Protein AF-A0A522W2I7-F1 (afdb_monomer)

Structure (mmCIF, N/CA/C/O backbone):
data_AF-A0A522W2I7-F1
#
_entry.id   AF-A0A522W2I7-F1
#
loop_
_atom_site.group_PDB
_atom_site.id
_atom_site.type_symbol
_atom_site.label_atom_id
_atom_site.label_alt_id
_atom_site.label_comp_id
_atom_site.label_asym_id
_atom_site.label_entity_id
_atom_site.label_seq_id
_atom_site.pdbx_PDB_ins_code
_atom_site.Cartn_x
_atom_site.Cartn_y
_atom_site.Cartn_z
_atom_site.occupancy
_atom_site.B_iso_or_equiv
_atom_site.auth_seq_id
_atom_site.auth_comp_id
_atom_site.auth_asym_id
_atom_site.auth_atom_id
_atom_site.pdbx_PDB_model_num
ATOM 1 N N . MET A 1 1 ? -27.934 6.942 5.209 1.00 42.09 1 MET A N 1
ATOM 2 C CA . MET A 1 1 ? -27.401 8.234 5.697 1.00 42.09 1 MET A CA 1
ATOM 3 C C . MET A 1 1 ? -26.525 8.821 4.602 1.00 42.09 1 MET A C 1
ATOM 5 O O . MET A 1 1 ? -25.414 8.362 4.391 1.00 42.09 1 MET A O 1
ATOM 9 N N . SER A 1 2 ? -27.099 9.728 3.816 1.00 45.00 2 SER A N 1
ATOM 10 C CA . SER A 1 2 ? -26.571 10.243 2.546 1.00 45.00 2 SER A CA 1
ATOM 11 C C . SER A 1 2 ? -25.819 11.566 2.734 1.00 45.00 2 SER A C 1
ATOM 13 O O . SER A 1 2 ? -26.255 12.609 2.250 1.00 45.00 2 SER A O 1
ATOM 15 N N . GLY A 1 3 ? -24.713 11.540 3.473 1.00 46.81 3 GLY A N 1
ATOM 16 C CA . GLY A 1 3 ? -23.838 12.697 3.645 1.00 46.81 3 GLY A CA 1
ATOM 17 C C . GLY A 1 3 ? -22.426 12.312 3.244 1.00 46.81 3 GLY A C 1
ATOM 18 O O . GLY A 1 3 ? -21.837 11.426 3.852 1.00 46.81 3 GLY A O 1
ATOM 19 N N . THR A 1 4 ? -21.888 12.932 2.197 1.00 62.69 4 THR A N 1
ATOM 20 C CA . THR A 1 4 ? -20.457 12.867 1.892 1.00 62.69 4 THR A CA 1
ATOM 21 C C . THR A 1 4 ? -19.713 13.600 3.001 1.00 62.69 4 THR A C 1
ATOM 23 O O . THR A 1 4 ? -19.453 14.798 2.878 1.00 62.69 4 THR A O 1
ATOM 26 N N . ASP A 1 5 ? -19.434 12.907 4.106 1.00 71.50 5 ASP A N 1
ATOM 27 C CA . ASP A 1 5 ? -18.598 13.441 5.174 1.00 71.50 5 ASP A CA 1
ATOM 28 C C . ASP A 1 5 ? -17.301 13.956 4.548 1.00 71.50 5 ASP A C 1
ATOM 30 O O . ASP A 1 5 ? -16.606 13.248 3.809 1.00 71.50 5 ASP A O 1
ATOM 34 N N . SER A 1 6 ? -16.992 15.224 4.798 1.00 83.19 6 SER A N 1
ATOM 35 C CA . SER A 1 6 ? -15.732 15.811 4.368 1.00 83.19 6 SER A CA 1
ATOM 36 C C . SER A 1 6 ? -14.565 15.021 4.965 1.00 83.19 6 SER A C 1
ATOM 38 O O . SER A 1 6 ? -14.663 14.436 6.045 1.00 83.19 6 SER A O 1
ATOM 40 N N . VAL A 1 7 ? -13.407 15.057 4.305 1.00 76.06 7 VAL A N 1
ATOM 41 C CA . VAL A 1 7 ? -12.188 14.407 4.822 1.00 76.06 7 VAL A CA 1
ATOM 42 C C . VAL A 1 7 ? -11.854 14.883 6.245 1.00 76.06 7 VAL A C 1
ATOM 44 O O . VAL A 1 7 ? -11.344 14.110 7.052 1.00 76.06 7 VAL A O 1
ATOM 47 N N . ALA A 1 8 ? -12.178 16.138 6.578 1.00 78.56 8 ALA A N 1
ATOM 48 C CA . ALA A 1 8 ? -12.015 16.682 7.923 1.00 78.56 8 ALA A CA 1
ATOM 49 C C . ALA A 1 8 ? -12.946 16.010 8.947 1.00 78.56 8 ALA A C 1
ATOM 51 O O . ALA A 1 8 ? -12.489 15.639 10.025 1.00 78.56 8 ALA A O 1
ATOM 52 N N . GLN A 1 9 ? -14.217 15.793 8.597 1.00 83.69 9 GLN A N 1
ATOM 53 C CA . GLN A 1 9 ? -15.181 15.091 9.453 1.00 83.69 9 GLN A CA 1
ATOM 54 C C . GLN A 1 9 ? -14.784 13.626 9.661 1.00 83.69 9 GLN A C 1
ATOM 56 O O . GLN A 1 9 ? -14.769 13.154 10.796 1.00 83.69 9 GLN A O 1
ATOM 61 N N . LEU A 1 10 ? -14.361 12.935 8.598 1.00 81.88 10 LEU A N 1
ATOM 62 C CA . LEU A 1 10 ? -13.893 11.547 8.689 1.00 81.88 10 LEU A CA 1
ATOM 63 C C . LEU A 1 10 ? -12.652 11.413 9.581 1.00 81.88 10 LEU A C 1
ATOM 65 O O . LEU A 1 10 ? -12.568 10.496 10.392 1.00 81.88 10 LEU A O 1
ATOM 69 N N . ARG A 1 11 ? -11.714 12.363 9.500 1.00 78.12 11 ARG A N 1
ATOM 70 C CA . ARG A 1 11 ? -10.544 12.412 10.394 1.00 78.12 11 ARG A CA 1
ATOM 71 C C . ARG A 1 11 ? -10.899 12.765 11.838 1.00 78.12 11 ARG A C 1
ATOM 73 O O . ARG A 1 11 ? -10.184 12.347 12.741 1.00 78.12 11 ARG A O 1
ATOM 80 N N . GLY A 1 12 ? -11.970 13.526 12.058 1.00 82.69 12 GLY A N 1
ATOM 81 C CA . GLY A 1 12 ? -12.477 13.854 13.394 1.00 82.69 12 GLY A CA 1
ATOM 82 C C . GLY A 1 12 ? -13.217 12.698 14.071 1.00 82.69 12 GLY A C 1
ATOM 83 O O . GLY A 1 12 ? -13.302 12.666 15.295 1.00 82.69 12 GLY A O 1
ATOM 84 N N . ARG A 1 13 ? -13.718 11.731 13.290 1.00 88.69 13 ARG A N 1
ATOM 85 C CA . ARG A 1 13 ? -14.441 10.554 13.792 1.00 88.69 13 ARG A CA 1
ATOM 86 C C . ARG A 1 13 ? -13.575 9.658 14.677 1.00 88.69 13 ARG A C 1
ATOM 88 O O . ARG A 1 13 ? -14.058 9.105 15.660 1.00 88.69 13 ARG A O 1
ATOM 95 N N . TRP A 1 14 ? -12.307 9.501 14.312 1.00 91.31 14 TRP A N 1
ATOM 96 C CA . TRP A 1 14 ? -11.377 8.591 14.970 1.00 91.31 14 TRP A CA 1
ATOM 97 C C . TRP A 1 14 ? -10.571 9.320 16.043 1.00 91.31 14 TRP A C 1
ATOM 99 O O . TRP A 1 14 ? -9.481 9.836 15.790 1.00 91.31 14 TRP A O 1
ATOM 109 N N . THR A 1 15 ? -11.121 9.369 17.258 1.00 91.12 15 THR A N 1
ATOM 110 C CA . THR A 1 15 ? -10.372 9.816 18.440 1.00 91.12 15 THR A CA 1
ATOM 111 C C . THR A 1 15 ? -9.280 8.798 18.793 1.00 91.12 15 THR A C 1
ATOM 113 O O . THR A 1 15 ? -9.429 7.622 18.457 1.00 91.12 15 THR A O 1
ATOM 116 N N . PRO A 1 16 ? -8.211 9.181 19.520 1.00 89.88 16 PRO A N 1
ATOM 117 C CA . PRO A 1 16 ? -7.159 8.239 19.914 1.00 89.88 16 PRO A CA 1
ATOM 118 C C . PRO A 1 16 ? -7.685 6.983 20.627 1.00 89.88 16 PRO A C 1
ATOM 120 O O . PRO A 1 16 ? -7.205 5.882 20.369 1.00 89.88 16 PRO A O 1
ATOM 123 N N . ALA A 1 17 ? -8.718 7.128 21.464 1.00 89.31 17 ALA A N 1
ATOM 124 C CA . ALA A 1 17 ? -9.352 6.006 22.153 1.00 89.31 17 ALA A CA 1
ATOM 125 C C . ALA A 1 17 ? -10.104 5.071 21.189 1.00 89.31 17 ALA A C 1
ATOM 127 O O . ALA A 1 17 ? -9.964 3.853 21.283 1.00 89.31 17 ALA A O 1
ATOM 128 N N . LEU A 1 18 ? -10.865 5.629 20.237 1.00 91.38 18 LEU A N 1
ATOM 129 C CA . LEU A 1 18 ? -11.574 4.834 19.229 1.00 91.38 18 LEU A CA 1
ATOM 130 C C . LEU A 1 18 ? -10.600 4.151 18.268 1.00 91.38 18 LEU A C 1
ATOM 132 O O . LEU A 1 18 ? -10.804 2.988 17.931 1.00 91.38 18 LEU A O 1
ATOM 136 N N . THR A 1 19 ? -9.522 4.837 17.876 1.00 93.12 19 THR A N 1
ATOM 137 C CA . THR A 1 19 ? -8.429 4.231 17.113 1.00 93.12 19 THR A CA 1
ATOM 138 C C . THR A 1 19 ? -7.865 3.037 17.873 1.00 93.12 19 THR A C 1
ATOM 140 O O . THR A 1 19 ? -7.854 1.939 17.330 1.00 93.12 19 THR A O 1
ATOM 143 N N . ALA A 1 20 ? -7.427 3.213 19.123 1.00 89.88 20 ALA A N 1
ATOM 144 C CA . ALA A 1 20 ? -6.823 2.131 19.901 1.00 89.88 20 ALA A CA 1
ATOM 145 C C . ALA A 1 20 ? -7.764 0.920 20.028 1.00 89.88 20 ALA A C 1
ATOM 147 O O . ALA A 1 20 ? -7.348 -0.215 19.795 1.00 89.88 20 ALA A O 1
ATOM 148 N N . ALA A 1 21 ? -9.048 1.166 20.306 1.00 90.50 21 ALA A N 1
ATOM 149 C CA . ALA A 1 21 ? -10.062 0.121 20.379 1.00 90.50 21 ALA A CA 1
ATOM 150 C C . ALA A 1 21 ? -10.271 -0.593 19.030 1.00 90.50 21 ALA A C 1
ATOM 152 O O . ALA A 1 21 ? -10.410 -1.818 18.997 1.00 90.50 21 ALA A O 1
ATOM 153 N N . ALA A 1 22 ? -10.278 0.140 17.911 1.00 91.50 22 ALA A N 1
ATOM 154 C CA . ALA A 1 22 ? -10.394 -0.457 16.582 1.00 91.50 22 ALA A CA 1
ATOM 155 C C . ALA A 1 22 ? -9.163 -1.302 16.233 1.00 91.50 22 ALA A C 1
ATOM 157 O O . ALA A 1 22 ? -9.305 -2.396 15.699 1.00 91.50 22 ALA A O 1
ATOM 158 N N . LEU A 1 23 ? -7.959 -0.851 16.584 1.00 90.94 23 LEU A N 1
ATOM 159 C CA . LEU A 1 23 ? -6.730 -1.611 16.350 1.00 90.94 23 LEU A CA 1
ATOM 160 C C . LEU A 1 23 ? -6.687 -2.909 17.162 1.00 90.94 23 LEU A C 1
ATOM 162 O O . LEU A 1 23 ? -6.345 -3.954 16.614 1.00 90.94 23 LEU A O 1
ATOM 166 N N . GLN A 1 24 ? -7.108 -2.875 18.430 1.00 89.00 24 GLN A N 1
ATOM 167 C CA . GLN A 1 24 ? -7.267 -4.086 19.243 1.00 89.00 24 GLN A CA 1
ATOM 168 C C . GLN A 1 24 ? -8.226 -5.079 18.576 1.00 89.00 24 GLN A C 1
ATOM 170 O O . GLN A 1 24 ? -7.909 -6.263 18.460 1.00 89.00 24 GLN A O 1
ATOM 175 N N . ARG A 1 25 ? -9.354 -4.584 18.049 1.00 87.56 25 ARG A N 1
ATOM 176 C CA . ARG A 1 25 ? -10.330 -5.404 17.321 1.00 87.56 25 ARG A CA 1
ATOM 177 C C . ARG A 1 25 ? -9.729 -6.067 16.078 1.00 87.56 25 ARG A C 1
ATOM 179 O O . ARG A 1 25 ? -10.056 -7.223 15.804 1.00 87.56 25 A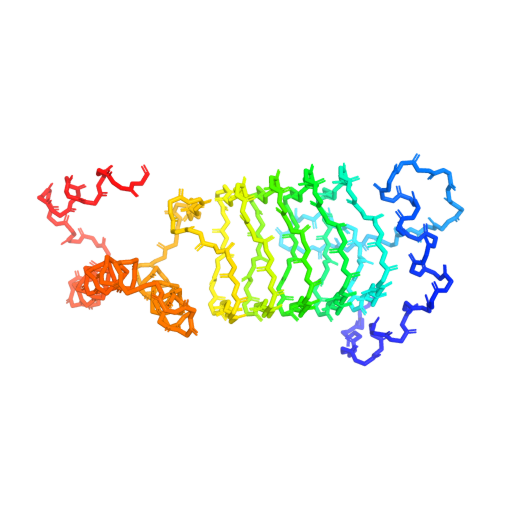RG A O 1
ATOM 186 N N . LEU A 1 26 ? -8.879 -5.352 15.336 1.00 84.25 26 LEU A N 1
ATOM 187 C CA . LEU A 1 26 ? -8.196 -5.851 14.132 1.00 84.25 26 LEU A CA 1
ATOM 188 C C . LEU A 1 26 ? -7.113 -6.893 14.445 1.00 84.25 26 LEU A C 1
ATOM 190 O O . LEU A 1 26 ? -6.853 -7.774 13.631 1.00 84.25 26 LEU A O 1
ATOM 194 N N . LEU A 1 27 ? -6.512 -6.824 15.633 1.00 85.25 27 LEU A N 1
ATOM 195 C CA . LEU A 1 27 ? -5.580 -7.832 16.146 1.00 85.25 27 LEU A CA 1
ATOM 196 C C . LEU A 1 27 ? -6.287 -9.061 16.745 1.00 85.25 27 LEU A C 1
ATOM 198 O O . LEU A 1 27 ? -5.633 -9.962 17.259 1.00 85.25 27 LEU A O 1
ATOM 202 N N . GLY A 1 28 ? -7.621 -9.118 16.675 1.00 82.38 28 GLY A N 1
ATOM 203 C CA . GLY A 1 28 ? -8.412 -10.223 17.217 1.00 82.38 28 GLY A CA 1
ATOM 204 C C . GLY A 1 28 ? -8.612 -10.164 18.732 1.00 82.38 28 GLY A C 1
ATOM 205 O O . GLY A 1 28 ? -9.110 -11.127 19.309 1.00 82.38 28 GLY A O 1
ATOM 206 N N . HIS A 1 29 ? -8.262 -9.052 19.381 1.00 84.44 29 HIS A N 1
ATOM 207 C CA . HIS A 1 29 ? -8.586 -8.836 20.787 1.00 84.44 29 HIS A CA 1
ATOM 208 C C . HIS A 1 29 ? -10.055 -8.436 20.959 1.00 84.44 29 HIS A C 1
ATOM 210 O O . HIS A 1 29 ? -10.666 -7.821 20.076 1.00 84.44 29 HIS A O 1
ATOM 216 N N . GLU A 1 30 ? -10.618 -8.768 22.122 1.00 79.69 30 GLU A N 1
ATOM 217 C CA .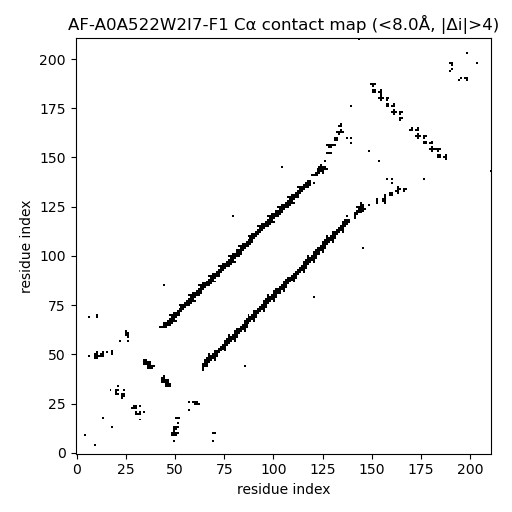 GLU A 1 30 ? -11.941 -8.290 22.509 1.00 79.69 30 GLU A CA 1
ATOM 218 C C . GLU A 1 30 ? -11.930 -6.765 22.600 1.00 79.69 30 GLU A C 1
ATOM 220 O O . GLU A 1 30 ? -11.135 -6.160 23.317 1.00 79.69 30 GLU A O 1
ATOM 225 N N . SER A 1 31 ? -12.823 -6.140 21.844 1.00 79.62 31 SER A N 1
ATOM 226 C CA . SER A 1 31 ? -13.013 -4.700 21.840 1.00 79.62 31 SER A CA 1
ATOM 227 C C . SER A 1 31 ? -14.490 -4.425 21.620 1.00 79.62 31 SER A C 1
ATOM 229 O O . SER A 1 31 ? -15.096 -4.961 20.692 1.00 79.62 31 SER A O 1
ATOM 231 N N . ALA A 1 32 ? -15.069 -3.604 22.493 1.00 80.38 32 ALA A N 1
ATOM 232 C CA . ALA A 1 32 ? -16.491 -3.272 22.475 1.00 80.38 32 ALA A CA 1
ATOM 233 C C . ALA A 1 32 ? -16.863 -2.257 21.378 1.00 80.38 32 ALA A C 1
ATOM 235 O O . ALA A 1 32 ? -18.017 -1.844 21.292 1.00 80.38 32 ALA A O 1
ATOM 236 N N . ILE A 1 33 ? -15.897 -1.817 20.563 1.00 86.25 33 ILE A N 1
ATOM 237 C CA . ILE A 1 33 ? -16.168 -0.865 19.491 1.00 86.25 33 ILE A CA 1
ATOM 238 C C . ILE A 1 33 ? -16.861 -1.560 18.317 1.00 86.25 33 ILE A C 1
ATOM 240 O O . ILE A 1 33 ? -16.360 -2.533 17.749 1.00 86.25 33 ILE A O 1
ATOM 244 N N . GLU A 1 34 ? -18.005 -1.020 17.917 1.00 86.38 34 GLU A N 1
ATOM 245 C CA . GLU A 1 34 ? -18.637 -1.379 16.657 1.00 86.38 34 GLU A CA 1
ATOM 246 C C . GLU A 1 34 ? -18.004 -0.548 15.539 1.00 86.38 34 GLU A C 1
ATOM 248 O O . GLU A 1 34 ? -18.121 0.681 15.509 1.00 86.38 34 GLU A O 1
ATOM 253 N N . ILE A 1 35 ? -17.282 -1.218 14.637 1.00 89.69 35 ILE A N 1
ATOM 254 C CA . ILE A 1 35 ? -16.738 -0.557 13.455 1.00 89.69 35 ILE A CA 1
ATOM 255 C C . ILE A 1 35 ? -17.860 -0.513 12.408 1.00 89.69 35 ILE A C 1
ATOM 257 O O . ILE A 1 35 ? -18.339 -1.572 12.000 1.00 89.69 35 ILE A O 1
ATOM 261 N N . PRO A 1 36 ? -18.285 0.681 11.965 1.00 91.06 36 PRO A N 1
ATOM 262 C CA . PRO A 1 36 ? -19.261 0.841 10.880 1.00 91.06 36 PRO A CA 1
ATOM 263 C C . PRO A 1 36 ? -18.862 0.076 9.611 1.00 91.06 36 PRO A C 1
ATOM 265 O O . PRO A 1 36 ? -17.678 -0.053 9.296 1.00 91.06 36 PRO A O 1
ATOM 268 N N . THR A 1 37 ? -19.846 -0.315 8.810 1.00 93.19 37 THR A N 1
ATOM 269 C CA . THR A 1 37 ? -19.616 -0.769 7.435 1.00 93.19 37 THR A CA 1
ATOM 270 C C . THR A 1 37 ? -19.972 0.319 6.425 1.00 93.19 37 THR A C 1
ATOM 272 O O . THR A 1 37 ? -20.754 1.233 6.702 1.00 93.19 37 THR A O 1
ATOM 275 N N . LEU A 1 38 ? -19.377 0.234 5.240 1.00 91.81 38 LEU A N 1
ATOM 276 C CA . LEU A 1 38 ? -19.717 1.046 4.081 1.00 91.81 38 LEU A CA 1
ATOM 277 C C . LEU A 1 38 ? -19.879 0.153 2.855 1.00 91.81 38 LEU A C 1
ATOM 279 O O . LEU A 1 38 ? -19.143 -0.814 2.689 1.00 91.81 38 LEU A O 1
ATOM 283 N N . GLU A 1 39 ? -20.802 0.521 1.976 1.00 92.00 39 GLU A N 1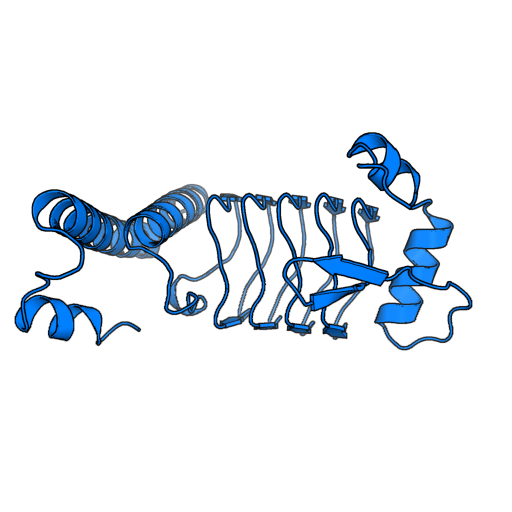
ATOM 284 C CA . GLU A 1 39 ? -20.962 -0.110 0.667 1.00 92.00 39 GLU A CA 1
ATOM 285 C C . GLU A 1 39 ? -20.228 0.722 -0.386 1.00 92.00 39 GLU A C 1
ATOM 287 O O . GLU A 1 39 ? -20.533 1.904 -0.574 1.00 92.00 39 GLU A O 1
ATOM 292 N N . LEU A 1 40 ? -19.250 0.125 -1.067 1.00 85.06 40 LEU A N 1
ATOM 293 C CA . LEU A 1 40 ? -18.493 0.770 -2.139 1.00 85.06 40 LEU A CA 1
ATOM 294 C C . LEU A 1 40 ? -18.259 -0.217 -3.278 1.00 85.06 40 LEU A C 1
ATOM 296 O O . LEU A 1 40 ? -17.734 -1.305 -3.064 1.00 85.06 40 LEU A O 1
ATOM 300 N N . ASP A 1 41 ? -18.651 0.167 -4.494 1.00 83.06 41 ASP A N 1
ATOM 301 C CA . ASP A 1 41 ? -18.479 -0.638 -5.710 1.00 83.06 41 ASP A CA 1
ATOM 302 C C . ASP A 1 41 ? -18.985 -2.091 -5.570 1.00 83.06 41 ASP A C 1
ATOM 304 O O . ASP A 1 41 ? -18.374 -3.033 -6.074 1.00 83.06 41 ASP A O 1
ATOM 308 N N . GLY A 1 42 ? -20.101 -2.279 -4.852 1.00 86.19 42 GLY A N 1
ATOM 309 C CA . GLY A 1 42 ? -20.706 -3.593 -4.601 1.00 86.19 42 GLY A CA 1
ATOM 310 C C . GLY A 1 42 ? -19.984 -4.446 -3.552 1.00 86.19 42 GLY A C 1
ATOM 311 O O . GLY A 1 42 ? -20.216 -5.652 -3.495 1.00 86.19 42 GLY A O 1
ATOM 312 N N . ARG A 1 43 ? -19.097 -3.845 -2.750 1.00 88.69 43 ARG A N 1
ATOM 313 C CA . ARG A 1 43 ? -18.400 -4.487 -1.631 1.00 88.69 43 ARG A CA 1
ATOM 314 C C . ARG A 1 43 ? -18.796 -3.835 -0.308 1.00 88.69 43 ARG A C 1
ATOM 316 O O . ARG A 1 43 ? -18.780 -2.608 -0.198 1.00 88.69 43 ARG A O 1
ATOM 323 N N . THR A 1 44 ? -19.042 -4.665 0.701 1.00 94.00 44 THR A N 1
ATOM 324 C CA . THR A 1 44 ? -19.176 -4.241 2.096 1.00 94.00 44 THR A CA 1
ATOM 325 C C . THR A 1 44 ? -17.789 -4.146 2.717 1.00 94.00 44 THR A C 1
ATOM 327 O O . THR A 1 44 ? -17.106 -5.160 2.851 1.00 94.00 44 THR A O 1
ATOM 330 N N . LEU A 1 45 ? -17.366 -2.941 3.097 1.00 94.25 45 LEU A N 1
ATOM 331 C CA . LEU A 1 45 ? -16.067 -2.693 3.715 1.00 94.25 45 LEU A CA 1
ATOM 332 C C . LEU A 1 45 ? -16.217 -2.199 5.157 1.00 94.25 45 LEU A C 1
ATOM 334 O O . LEU A 1 45 ? -17.143 -1.449 5.464 1.00 94.25 45 LEU A O 1
ATOM 338 N N . LEU A 1 46 ? -15.267 -2.531 6.031 1.00 94.19 46 LEU A N 1
ATOM 339 C CA . LEU A 1 46 ? -15.115 -1.861 7.325 1.00 94.19 46 LEU A CA 1
ATOM 340 C C . LEU A 1 46 ? -14.706 -0.400 7.102 1.00 94.19 46 LEU A C 1
ATOM 342 O O . LEU A 1 46 ? -13.694 -0.111 6.458 1.00 94.19 46 LEU A O 1
ATOM 346 N N . ASP A 1 47 ? -15.485 0.535 7.639 1.00 93.69 47 ASP A N 1
ATOM 347 C CA . ASP A 1 47 ? -15.262 1.967 7.470 1.00 93.69 47 ASP A CA 1
ATOM 348 C C . ASP A 1 47 ? -14.280 2.510 8.506 1.00 93.69 47 ASP A C 1
ATOM 350 O O . ASP A 1 47 ? -14.661 3.022 9.555 1.00 93.69 47 ASP A O 1
ATOM 354 N N . LEU A 1 48 ? -12.996 2.431 8.154 1.00 94.69 48 LEU A N 1
ATOM 355 C CA . LEU A 1 48 ? -11.862 3.015 8.873 1.00 94.69 48 LEU A CA 1
ATOM 356 C C . LEU A 1 48 ? -11.369 4.308 8.200 1.00 94.69 48 LEU A C 1
ATOM 358 O O . LEU A 1 48 ? -10.211 4.706 8.354 1.00 94.69 48 LEU A O 1
ATOM 362 N N . ARG A 1 49 ? -12.225 4.978 7.416 1.00 95.06 49 ARG A N 1
ATOM 363 C CA . ARG A 1 49 ? -11.811 6.156 6.644 1.00 95.06 49 ARG A CA 1
ATOM 364 C C . ARG A 1 49 ? -11.344 7.270 7.571 1.00 95.06 49 ARG A C 1
ATOM 366 O O . ARG A 1 49 ? -11.996 7.589 8.562 1.00 95.06 49 ARG A O 1
ATOM 373 N N . GLY A 1 50 ? -10.216 7.882 7.222 1.00 94.12 50 GLY A N 1
ATOM 374 C CA . GLY A 1 50 ? -9.614 8.971 7.986 1.00 94.12 50 GLY A CA 1
ATOM 375 C C . GLY A 1 50 ? -8.967 8.560 9.312 1.00 94.12 50 GLY A C 1
ATOM 376 O O . GLY A 1 50 ? -8.523 9.457 10.029 1.00 94.12 50 GLY A O 1
ATOM 377 N N . ILE A 1 51 ? -8.880 7.261 9.637 1.00 95.50 51 ILE A N 1
ATOM 378 C CA . ILE A 1 51 ? -8.236 6.802 10.873 1.00 95.50 51 ILE A CA 1
ATOM 379 C C . ILE A 1 51 ? -6.789 7.306 10.959 1.00 95.50 51 ILE A C 1
ATOM 381 O O . ILE A 1 51 ? -6.052 7.341 9.966 1.00 95.50 51 ILE A O 1
ATOM 385 N N . ARG A 1 52 ? -6.384 7.722 12.161 1.00 95.50 52 ARG A N 1
ATOM 386 C CA . ARG A 1 52 ? -5.001 8.086 12.471 1.00 95.50 52 ARG A CA 1
ATOM 387 C C . ARG A 1 52 ? -4.399 7.019 13.362 1.00 95.50 52 ARG A C 1
ATOM 389 O O . ARG A 1 52 ? -4.939 6.779 14.435 1.00 95.50 52 ARG A O 1
ATOM 396 N N . ILE A 1 53 ? -3.294 6.432 12.921 1.00 95.62 53 ILE A N 1
ATOM 397 C CA . ILE A 1 53 ? -2.557 5.394 13.639 1.00 95.62 53 ILE A CA 1
ATOM 398 C C . ILE A 1 53 ? -1.125 5.887 13.796 1.00 95.62 53 ILE A C 1
ATOM 400 O O . ILE A 1 53 ? -0.468 6.198 12.805 1.00 95.62 53 ILE A O 1
ATOM 404 N N . GLU A 1 54 ? -0.644 5.978 15.029 1.00 95.50 54 GLU A N 1
ATOM 405 C CA . GLU A 1 54 ? 0.716 6.431 15.309 1.00 95.50 54 GLU A CA 1
ATOM 406 C C . GLU A 1 54 ? 1.360 5.499 16.343 1.00 95.50 54 GLU A C 1
ATOM 408 O O . GLU A 1 54 ? 0.680 5.048 17.266 1.00 95.50 54 GLU A O 1
ATOM 413 N N . GLN A 1 55 ? 2.649 5.187 16.173 1.00 94.56 55 GLN A N 1
ATOM 414 C CA . GLN A 1 55 ? 3.488 4.526 17.187 1.00 94.56 55 GLN A CA 1
ATOM 415 C C . GLN A 1 55 ? 2.895 3.218 17.738 1.00 94.56 55 GLN A C 1
ATOM 417 O O . GLN A 1 55 ? 2.823 3.001 18.947 1.00 94.56 55 GLN A O 1
ATOM 422 N N . THR A 1 56 ? 2.416 2.348 16.848 1.00 94.19 56 THR A N 1
ATOM 423 C CA . THR A 1 56 ? 1.709 1.109 17.220 1.00 94.19 56 THR A CA 1
ATOM 424 C C . THR A 1 56 ? 2.331 -0.110 16.540 1.00 94.19 56 THR A C 1
ATOM 426 O O . THR A 1 56 ? 2.899 -0.010 15.455 1.00 94.19 56 THR A O 1
ATOM 429 N N . GLN A 1 57 ? 2.216 -1.283 17.163 1.00 94.44 57 GLN A N 1
ATOM 430 C CA . GLN A 1 57 ? 2.611 -2.561 16.568 1.00 94.44 57 GLN A CA 1
ATOM 431 C C . GLN A 1 57 ? 1.366 -3.316 16.095 1.00 94.44 57 GLN A C 1
ATOM 433 O O . GLN A 1 57 ? 0.507 -3.670 16.899 1.00 94.44 57 GLN A O 1
ATOM 438 N N . LEU A 1 58 ? 1.273 -3.536 14.785 1.00 94.88 58 LEU A N 1
ATOM 439 C CA . LEU A 1 58 ? 0.224 -4.291 14.093 1.00 94.88 58 LEU A CA 1
ATOM 440 C C . LEU A 1 58 ? 0.825 -5.495 13.346 1.00 94.88 58 LEU A C 1
ATOM 442 O O . LEU A 1 58 ? 0.345 -5.903 12.286 1.00 94.88 58 LEU A O 1
ATOM 446 N N . ASP A 1 59 ? 1.899 -6.060 13.894 1.00 95.56 59 ASP A N 1
ATOM 447 C CA . ASP A 1 59 ? 2.548 -7.250 13.356 1.00 95.56 59 ASP A CA 1
ATOM 448 C C . ASP A 1 59 ? 1.557 -8.422 13.296 1.00 95.56 59 ASP A C 1
ATOM 450 O O . ASP A 1 59 ? 0.827 -8.703 14.246 1.00 95.56 59 ASP A O 1
ATOM 454 N N . GLY A 1 60 ? 1.504 -9.095 12.146 1.00 93.81 60 GLY A N 1
ATOM 455 C CA . GLY A 1 60 ? 0.574 -10.193 11.879 1.00 93.81 60 GLY A CA 1
ATOM 456 C C . GLY A 1 60 ? -0.899 -9.788 11.747 1.00 93.81 60 GLY A C 1
ATOM 457 O O . GLY A 1 60 ? -1.740 -10.671 11.550 1.00 93.81 60 GLY A O 1
ATOM 458 N N . ALA A 1 61 ? -1.229 -8.490 11.822 1.00 94.19 61 ALA A N 1
ATOM 459 C CA . ALA A 1 61 ? -2.608 -8.018 11.746 1.00 94.19 61 ALA A CA 1
ATOM 460 C C . ALA A 1 61 ? -3.305 -8.493 10.465 1.00 94.19 61 ALA A C 1
ATOM 462 O O . ALA A 1 61 ? -2.716 -8.516 9.382 1.00 94.19 61 ALA A O 1
ATOM 463 N N . GLN A 1 62 ? -4.579 -8.861 10.600 1.00 92.69 62 GLN A N 1
ATOM 464 C CA . GLN A 1 62 ? -5.407 -9.361 9.507 1.00 92.69 62 GLN A CA 1
ATOM 465 C C . GLN A 1 62 ? -6.469 -8.313 9.178 1.00 92.69 62 GLN A C 1
ATOM 467 O O . GLN A 1 62 ? -7.503 -8.229 9.839 1.00 92.69 62 GLN A O 1
ATOM 472 N N . LEU A 1 63 ? -6.213 -7.501 8.154 1.00 93.62 63 LEU A N 1
ATOM 473 C CA . LEU A 1 63 ? -7.169 -6.525 7.648 1.00 93.62 63 LEU A CA 1
ATOM 474 C C . LEU A 1 63 ? -7.791 -7.086 6.374 1.00 93.62 63 LEU A C 1
ATOM 476 O O . LEU A 1 63 ? -7.112 -7.275 5.367 1.00 93.62 63 LEU A O 1
ATOM 480 N N . ARG A 1 64 ? -9.091 -7.363 6.421 1.00 94.25 64 ARG A N 1
ATOM 481 C CA . ARG A 1 64 ? -9.859 -7.839 5.270 1.00 94.25 64 ARG A CA 1
ATOM 482 C C . ARG A 1 64 ? -10.974 -6.862 4.977 1.00 94.25 64 ARG A C 1
ATOM 484 O O . ARG A 1 64 ? -11.625 -6.412 5.916 1.00 94.25 64 ARG A O 1
ATOM 491 N N . ASP A 1 65 ? -11.147 -6.541 3.699 1.00 95.25 65 ASP A N 1
ATOM 492 C CA . ASP A 1 65 ? -12.267 -5.750 3.193 1.00 95.25 65 ASP A CA 1
ATOM 493 C C . ASP A 1 65 ? -12.473 -4.483 4.038 1.00 95.25 65 ASP A C 1
ATOM 495 O O . ASP A 1 65 ? -13.537 -4.216 4.582 1.00 95.25 65 ASP A O 1
ATOM 499 N N . ALA A 1 66 ? -11.400 -3.711 4.219 1.00 95.75 66 ALA A N 1
ATOM 500 C CA . ALA A 1 66 ? -11.404 -2.496 5.027 1.00 95.75 66 ALA A CA 1
ATOM 501 C C . ALA A 1 66 ? -11.064 -1.280 4.169 1.00 95.75 66 ALA A C 1
ATOM 503 O O . ALA A 1 66 ? -10.115 -1.300 3.385 1.00 95.75 66 ALA A O 1
ATOM 504 N N . SER A 1 67 ? -11.811 -0.197 4.349 1.00 95.81 67 SER A N 1
ATOM 505 C CA . SER A 1 67 ? -11.527 1.083 3.714 1.00 95.81 67 SER A CA 1
ATOM 506 C C . SER A 1 67 ? -10.756 1.974 4.680 1.00 95.81 67 SER A C 1
ATOM 508 O O . SER A 1 67 ? -11.342 2.589 5.571 1.00 95.81 67 SER A O 1
ATOM 510 N N . LEU A 1 68 ? -9.453 2.117 4.442 1.00 96.00 68 LEU A N 1
ATOM 511 C CA . LEU A 1 68 ? -8.568 3.055 5.137 1.00 96.00 68 LEU A CA 1
ATOM 512 C C . LEU A 1 68 ? -8.384 4.353 4.343 1.00 96.00 68 LEU A C 1
ATOM 514 O O . LEU A 1 68 ? -7.409 5.076 4.540 1.00 96.00 68 LEU A O 1
ATOM 518 N N . ARG A 1 69 ? -9.305 4.679 3.430 1.00 95.12 69 ARG A N 1
ATOM 519 C CA . ARG A 1 69 ? -9.204 5.884 2.605 1.00 95.12 69 ARG A CA 1
ATOM 520 C C . ARG A 1 69 ? -8.935 7.126 3.461 1.00 95.12 69 ARG A C 1
ATOM 522 O O . ARG A 1 69 ? -9.592 7.341 4.480 1.00 95.12 69 ARG A O 1
ATOM 529 N N . TRP A 1 70 ? -7.968 7.946 3.047 1.00 95.06 70 TRP A N 1
ATOM 530 C CA . TRP A 1 70 ? -7.509 9.148 3.771 1.00 95.06 70 TRP A CA 1
ATOM 531 C C . TRP A 1 70 ? -6.840 8.929 5.137 1.00 95.06 70 TRP A C 1
ATOM 533 O O . TRP A 1 70 ? -6.564 9.922 5.828 1.00 95.06 70 TRP A O 1
ATOM 543 N N . ALA A 1 71 ? -6.564 7.681 5.526 1.00 96.25 71 ALA A N 1
ATOM 544 C CA . ALA A 1 71 ? -5.863 7.380 6.768 1.00 96.25 71 ALA A CA 1
ATOM 545 C C . ALA A 1 71 ? -4.458 7.996 6.797 1.00 96.25 71 ALA A C 1
ATOM 547 O O . ALA A 1 71 ? -3.817 8.219 5.763 1.00 96.25 71 ALA A O 1
ATOM 548 N N . THR A 1 72 ? -3.994 8.296 8.007 1.00 96.44 72 THR A N 1
ATOM 549 C CA . THR A 1 72 ? -2.622 8.735 8.280 1.00 96.44 72 THR A CA 1
ATOM 550 C C . THR A 1 72 ? -1.991 7.752 9.246 1.00 96.44 72 THR A C 1
ATOM 552 O O . THR A 1 72 ? -2.508 7.551 10.343 1.00 96.44 72 THR A O 1
ATOM 555 N N . VAL A 1 73 ? -0.893 7.143 8.825 1.00 97.69 73 VAL A N 1
ATOM 556 C CA . VAL A 1 73 ? -0.222 6.073 9.552 1.00 97.69 73 VAL A CA 1
ATOM 557 C C . VAL A 1 73 ? 1.248 6.448 9.690 1.00 97.69 73 VAL A C 1
ATOM 559 O O . VAL A 1 73 ? 1.920 6.674 8.683 1.00 97.69 73 VAL A O 1
ATOM 562 N N . ARG A 1 74 ? 1.735 6.579 10.925 1.00 98.25 74 ARG A N 1
ATOM 563 C CA . ARG A 1 74 ? 3.116 6.993 11.208 1.00 98.25 74 ARG A CA 1
ATOM 564 C C . ARG A 1 74 ? 3.772 6.075 12.225 1.00 98.25 74 ARG A C 1
ATOM 566 O O . ARG A 1 74 ? 3.199 5.875 13.289 1.00 98.25 74 ARG A O 1
ATOM 573 N N . ASP A 1 75 ? 4.985 5.612 11.943 1.00 97.94 75 ASP A N 1
ATOM 574 C CA . ASP A 1 75 ? 5.774 4.822 12.899 1.00 97.94 75 ASP A CA 1
ATOM 575 C C . ASP A 1 75 ? 5.013 3.569 13.373 1.00 97.94 75 ASP A C 1
ATOM 577 O O . ASP A 1 75 ? 4.711 3.390 14.552 1.00 97.94 75 ASP A O 1
ATOM 581 N N . VAL A 1 76 ? 4.584 2.737 12.418 1.00 97.69 76 VAL A N 1
ATOM 582 C CA . VAL A 1 76 ? 3.763 1.546 12.690 1.00 97.69 76 VAL A CA 1
ATOM 583 C C . VAL A 1 76 ? 4.431 0.287 12.154 1.00 97.69 76 VAL A C 1
ATOM 585 O O . VAL A 1 76 ? 4.879 0.245 11.004 1.00 97.69 76 VAL A O 1
ATOM 588 N N . GLY A 1 77 ? 4.470 -0.753 12.989 1.00 97.69 77 GLY A N 1
ATOM 589 C CA . GLY A 1 77 ? 4.882 -2.102 12.603 1.00 97.69 77 GLY A CA 1
ATOM 590 C C . GLY A 1 77 ? 3.742 -2.867 11.935 1.00 97.69 77 GLY A C 1
ATOM 591 O O . GLY A 1 77 ? 2.646 -2.931 12.477 1.00 97.69 77 GLY A O 1
ATOM 592 N N . PHE A 1 78 ? 3.989 -3.429 10.756 1.00 97.56 78 PHE A N 1
ATOM 593 C CA . PHE A 1 78 ? 3.076 -4.287 9.993 1.00 97.56 78 PHE A CA 1
ATOM 594 C C . PHE A 1 78 ? 3.784 -5.575 9.559 1.00 97.56 78 PHE A C 1
ATOM 596 O O . PHE A 1 78 ? 3.503 -6.127 8.489 1.00 97.56 78 PHE A O 1
ATOM 603 N N . LYS A 1 79 ? 4.753 -6.057 10.342 1.00 97.94 79 LYS A N 1
ATOM 604 C CA . LYS A 1 79 ? 5.544 -7.222 9.949 1.00 97.94 79 LYS A CA 1
ATOM 605 C C . LYS A 1 79 ? 4.632 -8.435 9.795 1.00 97.94 79 LYS A C 1
ATOM 607 O O . LYS A 1 79 ? 3.923 -8.806 10.726 1.00 97.94 79 LYS A O 1
ATOM 612 N N . GLY A 1 80 ? 4.648 -9.059 8.621 1.00 96.94 80 GLY A N 1
ATOM 613 C CA . GLY A 1 80 ? 3.794 -10.212 8.325 1.00 96.94 80 GLY A CA 1
ATOM 614 C C . GLY A 1 80 ? 2.288 -9.922 8.349 1.00 96.94 80 GLY A C 1
ATOM 615 O O . GLY A 1 80 ? 1.501 -10.865 8.392 1.00 96.94 80 GLY A O 1
ATOM 616 N N . ALA A 1 81 ? 1.870 -8.651 8.357 1.00 97.38 81 ALA A N 1
ATOM 617 C CA . ALA A 1 81 ? 0.458 -8.295 8.287 1.00 97.38 81 ALA A CA 1
ATOM 618 C C . ALA A 1 81 ? -0.131 -8.685 6.923 1.00 97.38 81 ALA A C 1
ATOM 620 O O . ALA A 1 81 ? 0.557 -8.635 5.902 1.00 97.38 81 ALA A O 1
ATOM 621 N N . ALA A 1 82 ? -1.411 -9.044 6.900 1.00 97.25 82 ALA A N 1
ATOM 622 C CA . ALA A 1 82 ? -2.145 -9.332 5.676 1.00 97.25 82 ALA A CA 1
ATOM 623 C C . ALA A 1 82 ? -3.258 -8.299 5.484 1.00 97.25 82 ALA A C 1
ATOM 625 O O . ALA A 1 82 ? -4.159 -8.180 6.314 1.00 97.25 82 ALA A O 1
ATOM 626 N N . LEU A 1 83 ? -3.187 -7.569 4.375 1.00 97.75 83 LEU A N 1
ATOM 627 C CA . LEU A 1 83 ? -4.193 -6.627 3.909 1.00 97.75 83 LEU A CA 1
ATOM 628 C C . LEU A 1 83 ? -4.823 -7.217 2.648 1.00 97.75 83 LEU A C 1
ATOM 630 O O . LEU A 1 83 ? -4.164 -7.305 1.614 1.00 97.75 83 LEU A O 1
ATOM 634 N N . VAL A 1 84 ? -6.079 -7.652 2.736 1.00 97.31 84 VAL A N 1
ATOM 635 C CA . VAL A 1 84 ? -6.783 -8.342 1.646 1.00 97.31 84 VAL A CA 1
ATOM 636 C C . VAL A 1 84 ? -8.040 -7.568 1.277 1.00 97.31 84 VAL A C 1
ATOM 638 O O . VAL A 1 84 ? -8.902 -7.349 2.122 1.00 97.31 84 VAL A O 1
ATOM 641 N N . GLY A 1 85 ? -8.158 -7.150 0.017 1.00 96.06 85 GLY A N 1
ATOM 642 C CA . GLY A 1 85 ? -9.333 -6.423 -0.475 1.00 96.06 85 GLY A CA 1
ATOM 643 C C . GLY A 1 85 ? -9.490 -5.015 0.111 1.00 96.06 85 GLY A C 1
ATOM 644 O O . GLY A 1 85 ? -10.578 -4.446 0.059 1.00 96.06 85 GLY A O 1
ATOM 645 N N . CYS A 1 86 ? -8.431 -4.445 0.694 1.00 97.12 86 CYS A N 1
ATOM 646 C CA . CYS A 1 86 ? -8.496 -3.138 1.340 1.00 97.12 86 CYS A CA 1
ATOM 647 C C . CYS A 1 86 ? -8.484 -1.978 0.331 1.00 97.12 86 CYS A C 1
ATOM 649 O O . CYS A 1 86 ? -7.706 -1.979 -0.628 1.00 97.12 86 CYS A O 1
ATOM 651 N N . ASP A 1 87 ? -9.267 -0.934 0.616 1.00 96.94 87 ASP A N 1
ATOM 652 C CA . ASP A 1 87 ? -9.129 0.372 -0.037 1.00 96.94 87 ASP A CA 1
ATOM 653 C C . ASP A 1 87 ? -8.135 1.234 0.754 1.00 96.94 87 ASP A C 1
ATOM 655 O O . ASP A 1 87 ? -8.434 1.748 1.836 1.00 96.94 87 ASP A O 1
ATOM 659 N N . LEU A 1 88 ? -6.930 1.377 0.202 1.00 97.44 88 LEU A N 1
ATOM 660 C CA . LEU A 1 88 ? -5.837 2.201 0.716 1.00 97.44 88 LEU A CA 1
ATOM 661 C C . LEU A 1 88 ? -5.716 3.518 -0.064 1.00 97.44 88 LEU A C 1
ATOM 663 O O . LEU A 1 88 ? -4.671 4.175 -0.023 1.00 97.44 88 LEU A O 1
ATOM 667 N N . SER A 1 89 ? -6.758 3.933 -0.785 1.00 96.31 89 SER A N 1
ATOM 668 C CA . SER A 1 89 ? -6.692 5.116 -1.633 1.00 96.31 89 SER A CA 1
ATOM 669 C C . SER A 1 89 ? -6.474 6.395 -0.823 1.00 96.31 89 SER A C 1
ATOM 671 O O . SER A 1 89 ? -7.064 6.617 0.235 1.00 96.31 89 SER A O 1
ATOM 673 N N . GLN A 1 90 ? -5.642 7.300 -1.337 1.00 96.44 90 GLN A N 1
ATOM 674 C CA . GLN A 1 90 ? -5.352 8.598 -0.707 1.00 96.44 90 GLN A CA 1
ATOM 675 C C . GLN A 1 90 ? -4.811 8.506 0.733 1.00 96.44 90 GLN A C 1
ATOM 677 O O . GLN A 1 90 ? -4.938 9.458 1.508 1.00 96.44 90 GLN A O 1
ATOM 682 N N . THR A 1 91 ? -4.222 7.370 1.102 1.00 97.44 91 THR A N 1
ATOM 683 C CA . THR A 1 91 ? -3.559 7.172 2.395 1.00 97.44 91 THR A CA 1
ATOM 684 C C . THR A 1 91 ? -2.190 7.838 2.442 1.00 97.44 91 THR A C 1
ATOM 686 O O . THR A 1 91 ? -1.581 8.146 1.412 1.00 97.44 91 THR A O 1
ATOM 689 N N . GLN A 1 92 ? -1.713 8.074 3.661 1.00 98.06 92 GLN A N 1
ATOM 690 C CA . GLN A 1 92 ? -0.357 8.535 3.930 1.00 98.06 92 GLN A CA 1
ATOM 691 C C . GLN A 1 92 ? 0.280 7.626 4.976 1.00 98.06 92 GLN A C 1
ATOM 693 O O . GLN A 1 92 ? -0.184 7.586 6.114 1.00 98.06 92 GLN A O 1
ATOM 698 N N . PHE A 1 93 ? 1.335 6.927 4.576 1.00 98.25 93 PHE A N 1
ATOM 699 C CA . PHE A 1 93 ? 2.179 6.107 5.434 1.00 98.25 93 PHE A CA 1
ATOM 700 C C . PHE A 1 93 ? 3.560 6.752 5.534 1.00 98.25 93 PHE A C 1
ATOM 702 O O . PHE A 1 93 ? 4.147 7.138 4.519 1.00 98.25 93 PHE A O 1
ATOM 709 N N . THR A 1 94 ? 4.080 6.909 6.745 1.00 98.56 94 THR A N 1
ATOM 710 C CA . THR A 1 94 ? 5.415 7.472 6.983 1.00 98.56 94 THR A CA 1
ATOM 711 C C . THR A 1 94 ? 6.121 6.669 8.065 1.00 98.56 94 THR A C 1
ATOM 713 O O . THR A 1 94 ? 5.504 6.339 9.074 1.00 98.56 94 THR A O 1
ATOM 716 N N . ASP A 1 95 ? 7.389 6.330 7.850 1.00 98.38 95 ASP A N 1
ATOM 717 C CA . ASP A 1 95 ? 8.208 5.592 8.821 1.00 98.38 95 ASP A CA 1
ATOM 718 C C . ASP A 1 95 ? 7.578 4.236 9.226 1.00 98.38 95 ASP A C 1
ATOM 720 O O . ASP A 1 95 ? 7.585 3.850 10.388 1.00 98.38 95 ASP A O 1
ATOM 724 N N . CYS A 1 96 ? 6.947 3.521 8.287 1.00 98.31 96 CYS A N 1
ATOM 725 C CA . CYS A 1 96 ? 6.230 2.267 8.562 1.00 98.31 96 CYS A CA 1
ATOM 726 C C . CYS A 1 96 ? 7.035 1.026 8.148 1.00 98.31 96 CYS A C 1
ATOM 728 O O . CYS A 1 96 ? 7.797 1.053 7.180 1.00 98.31 96 CYS A O 1
ATOM 730 N N . TYR A 1 97 ? 6.811 -0.098 8.834 1.00 98.19 97 TYR A N 1
ATOM 731 C CA . TYR A 1 97 ? 7.571 -1.337 8.633 1.00 98.19 97 TYR A CA 1
ATOM 732 C C . TYR 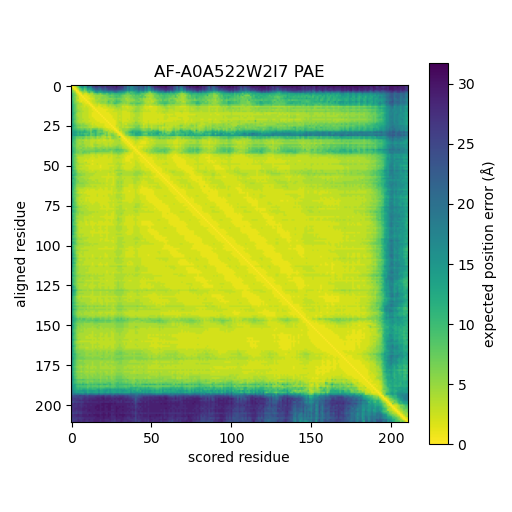A 1 97 ? 6.675 -2.476 8.135 1.00 98.19 97 TYR A C 1
ATOM 734 O O . TYR A 1 97 ? 6.041 -3.170 8.920 1.00 98.19 97 TYR A O 1
ATOM 742 N N . PHE A 1 98 ? 6.663 -2.720 6.828 1.00 98.25 98 PHE A N 1
ATOM 743 C CA . PHE A 1 98 ? 5.842 -3.727 6.145 1.00 98.25 98 PHE A CA 1
ATOM 744 C C . PHE A 1 98 ? 6.607 -5.015 5.812 1.00 98.25 98 PHE A C 1
ATOM 746 O O . PHE A 1 98 ? 6.274 -5.708 4.850 1.00 98.25 98 PHE A O 1
ATOM 753 N N . ARG A 1 99 ? 7.654 -5.357 6.570 1.00 98.31 99 ARG A N 1
ATOM 754 C CA . ARG A 1 99 ? 8.491 -6.524 6.249 1.00 98.31 99 ARG A CA 1
ATOM 755 C C . ARG A 1 99 ? 7.651 -7.796 6.174 1.00 98.31 99 ARG A C 1
ATOM 757 O O . ARG A 1 99 ? 6.941 -8.130 7.121 1.00 98.31 99 ARG A O 1
ATOM 764 N N . SER A 1 100 ? 7.749 -8.5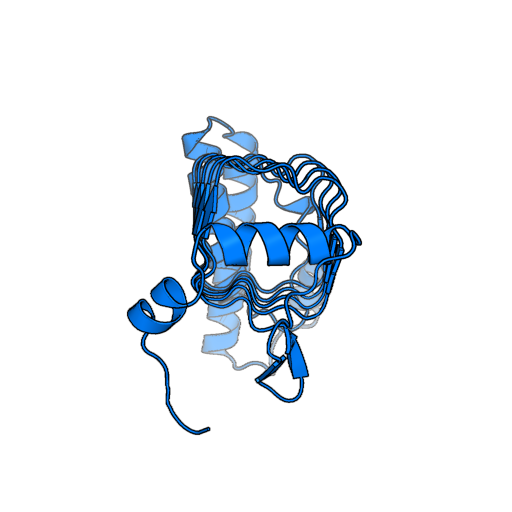12 5.058 1.00 97.94 100 SER A N 1
ATOM 765 C CA . SER A 1 100 ? 6.968 -9.734 4.804 1.00 97.94 100 SER A CA 1
ATOM 766 C C . SER A 1 100 ? 5.442 -9.556 4.846 1.00 97.94 100 SER A C 1
ATOM 768 O O . SER A 1 100 ? 4.726 -10.544 4.983 1.00 97.94 100 SER A O 1
ATOM 770 N N . ALA A 1 101 ? 4.933 -8.324 4.745 1.00 98.25 101 ALA A N 1
ATOM 771 C CA . ALA A 1 101 ? 3.499 -8.073 4.669 1.00 98.25 101 ALA A CA 1
ATOM 772 C C . ALA A 1 101 ? 2.925 -8.532 3.320 1.00 98.25 101 ALA A C 1
ATOM 774 O O . ALA A 1 101 ? 3.594 -8.478 2.286 1.00 98.25 101 ALA A O 1
ATOM 775 N N . LEU A 1 102 ? 1.663 -8.948 3.322 1.00 98.44 102 LEU A N 1
ATOM 776 C CA . LEU A 1 102 ? 0.912 -9.298 2.124 1.00 98.44 102 LEU A CA 1
ATOM 777 C C . LEU A 1 102 ? -0.143 -8.227 1.851 1.00 98.44 102 LEU A C 1
ATOM 779 O O . LEU A 1 102 ? -1.002 -7.976 2.690 1.00 98.44 102 LEU A O 1
ATOM 783 N N . PHE A 1 103 ? -0.112 -7.653 0.656 1.00 98.50 103 PHE A N 1
ATOM 784 C CA . PHE A 1 103 ? -1.189 -6.850 0.095 1.00 98.50 103 PHE A CA 1
ATOM 785 C C . PHE A 1 103 ? -1.820 -7.655 -1.035 1.00 98.50 103 PHE A C 1
ATOM 787 O O . PHE A 1 103 ? -1.185 -7.855 -2.064 1.00 98.50 103 PHE A O 1
ATOM 794 N N . GLU A 1 104 ? -3.053 -8.118 -0.868 1.00 98.06 104 GLU A N 1
ATOM 795 C CA . GLU A 1 104 ? -3.768 -8.879 -1.891 1.00 98.06 104 GLU A CA 1
ATOM 796 C C . GLU A 1 104 ? -5.019 -8.117 -2.332 1.00 98.06 104 GLU A C 1
ATOM 798 O O . GLU A 1 104 ? -5.871 -7.776 -1.515 1.00 98.06 104 GLU A O 1
ATOM 803 N N . ARG A 1 105 ? -5.165 -7.883 -3.642 1.00 96.31 105 ARG A N 1
ATOM 804 C CA . ARG A 1 105 ? -6.338 -7.225 -4.251 1.00 96.31 105 ARG A CA 1
ATOM 805 C C . ARG A 1 105 ? -6.651 -5.858 -3.627 1.00 96.31 105 ARG A C 1
ATOM 807 O O . ARG A 1 105 ? -7.814 -5.466 -3.538 1.00 96.31 105 ARG A O 1
ATOM 814 N N . CYS A 1 106 ? -5.615 -5.143 -3.193 1.00 97.25 106 CYS A N 1
ATOM 815 C CA . CYS A 1 106 ? -5.750 -3.827 -2.579 1.00 97.25 106 CYS A CA 1
ATOM 816 C C . CYS A 1 106 ? -5.797 -2.713 -3.629 1.00 97.25 106 CYS A C 1
ATOM 818 O O . CYS A 1 106 ? -5.071 -2.729 -4.631 1.00 97.25 106 CYS A O 1
ATOM 820 N N . ASP A 1 107 ? -6.609 -1.700 -3.342 1.00 96.50 107 ASP A N 1
ATOM 821 C CA . ASP A 1 107 ? -6.692 -0.474 -4.126 1.00 96.50 107 ASP A CA 1
ATOM 822 C C . ASP A 1 107 ? -5.778 0.591 -3.485 1.00 96.50 107 ASP A C 1
ATOM 824 O O . ASP A 1 107 ? -6.121 1.215 -2.486 1.00 96.50 107 ASP A O 1
ATOM 828 N N . ILE A 1 108 ? -4.576 0.792 -4.040 1.00 97.31 108 ILE A N 1
ATOM 829 C CA . ILE A 1 108 ? -3.526 1.700 -3.529 1.00 97.31 108 ILE A CA 1
ATOM 830 C C . ILE A 1 108 ? -3.449 2.947 -4.425 1.00 97.31 108 ILE A C 1
ATOM 832 O O . ILE A 1 108 ? -2.401 3.343 -4.939 1.00 97.31 108 ILE A O 1
ATOM 836 N N . VAL A 1 109 ? -4.605 3.565 -4.676 1.00 96.12 109 VAL A N 1
ATOM 837 C CA . VAL A 1 109 ? -4.727 4.667 -5.638 1.00 96.12 109 VAL A CA 1
ATOM 838 C C . VAL A 1 109 ? -4.414 6.005 -4.972 1.00 96.12 109 VAL A C 1
ATOM 840 O O . VAL A 1 109 ? -5.040 6.391 -3.986 1.00 96.12 109 VAL A O 1
ATOM 843 N N . ASN A 1 110 ? -3.474 6.767 -5.532 1.00 97.25 110 ASN A N 1
ATOM 844 C CA . ASN A 1 110 ? -3.058 8.078 -5.021 1.00 97.25 110 ASN A CA 1
ATOM 845 C C . ASN A 1 110 ? -2.577 8.035 -3.552 1.00 97.25 110 ASN A C 1
ATOM 847 O O . ASN A 1 110 ? -2.705 9.014 -2.815 1.00 97.25 110 ASN A O 1
ATOM 851 N N . ALA A 1 111 ? -2.070 6.881 -3.113 1.00 98.00 111 ALA A N 1
ATOM 852 C CA . ALA A 1 111 ? -1.478 6.688 -1.795 1.00 98.00 111 ALA A CA 1
ATOM 853 C C . ALA A 1 111 ? -0.031 7.196 -1.762 1.00 98.00 111 ALA A C 1
ATOM 855 O O . ALA A 1 111 ? 0.670 7.176 -2.778 1.00 98.00 111 ALA A O 1
ATOM 856 N N . ARG A 1 112 ? 0.431 7.636 -0.592 1.00 98.38 112 ARG A N 1
ATOM 857 C CA . ARG A 1 112 ? 1.815 8.074 -0.382 1.00 98.38 112 ARG A CA 1
ATOM 858 C C . ARG A 1 112 ? 2.476 7.248 0.709 1.00 98.38 112 ARG A C 1
ATOM 860 O O . ARG A 1 112 ? 1.939 7.152 1.808 1.00 98.38 112 ARG A O 1
ATOM 867 N N . PHE A 1 113 ? 3.657 6.732 0.405 1.00 98.44 113 PHE A N 1
ATOM 868 C CA . PHE A 1 113 ? 4.523 6.006 1.322 1.00 98.44 113 PHE A CA 1
ATOM 869 C C . PHE A 1 113 ? 5.866 6.733 1.390 1.00 98.44 113 PHE A C 1
ATOM 871 O O . PHE A 1 113 ? 6.481 7.011 0.358 1.00 98.44 113 PHE A O 1
ATOM 878 N N . GLY A 1 114 ? 6.289 7.076 2.603 1.00 98.38 114 GLY A N 1
ATOM 879 C CA . GLY A 1 114 ? 7.552 7.750 2.886 1.00 98.38 114 GLY A CA 1
ATOM 880 C C . GLY A 1 114 ? 8.371 6.966 3.903 1.00 98.38 114 GLY A C 1
ATOM 881 O O . GLY A 1 114 ? 7.798 6.466 4.872 1.00 98.38 114 GLY A O 1
ATOM 882 N N . ASN A 1 115 ? 9.687 6.872 3.702 1.00 98.31 115 ASN A N 1
ATOM 883 C CA . ASN A 1 115 ? 10.629 6.298 4.676 1.00 98.31 115 ASN A CA 1
ATOM 884 C C . ASN A 1 115 ? 10.204 4.912 5.202 1.00 98.31 115 ASN A C 1
ATOM 886 O O . ASN A 1 115 ? 10.311 4.634 6.392 1.00 98.31 115 ASN A O 1
ATOM 890 N N . SER A 1 116 ? 9.607 4.077 4.352 1.00 98.38 116 SER A N 1
ATOM 891 C CA . SER A 1 116 ? 8.960 2.834 4.786 1.00 98.38 116 SER A CA 1
ATOM 892 C C . SER A 1 116 ? 9.668 1.608 4.226 1.00 98.38 116 SER A C 1
ATOM 894 O O . SER A 1 116 ? 10.175 1.615 3.106 1.00 98.38 116 SER A O 1
ATOM 896 N N . ASP A 1 117 ? 9.677 0.529 4.996 1.00 98.25 117 ASP A N 1
ATOM 897 C CA . ASP A 1 117 ? 10.377 -0.703 4.643 1.00 98.25 117 ASP A CA 1
ATOM 898 C C . ASP A 1 117 ? 9.392 -1.768 4.150 1.00 98.25 117 ASP A C 1
ATOM 900 O O . ASP A 1 117 ? 8.577 -2.265 4.925 1.00 98.25 117 ASP A O 1
ATOM 904 N N . PHE A 1 118 ? 9.480 -2.137 2.871 1.00 98.38 118 PHE A N 1
ATOM 905 C CA . PHE A 1 118 ? 8.685 -3.195 2.237 1.00 98.38 118 PHE A CA 1
ATOM 906 C C . PHE A 1 118 ? 9.523 -4.444 1.931 1.00 98.38 118 PHE A C 1
ATOM 908 O O . PHE A 1 118 ? 9.162 -5.239 1.062 1.00 98.38 118 PHE A O 1
ATOM 915 N N . SER A 1 119 ? 10.639 -4.656 2.635 1.00 97.25 119 SER A N 1
ATOM 916 C CA . SER A 1 119 ? 11.511 -5.813 2.415 1.00 97.25 119 SER A CA 1
ATOM 917 C C . SER A 1 119 ? 10.746 -7.130 2.573 1.00 97.25 119 SER A C 1
ATOM 919 O O . SER A 1 119 ? 10.212 -7.452 3.637 1.00 97.25 119 SER A O 1
ATOM 921 N N . GLY A 1 120 ? 10.675 -7.904 1.489 1.00 96.62 120 GLY A N 1
ATOM 922 C CA . GLY A 1 120 ? 9.928 -9.163 1.433 1.00 96.62 120 GLY A CA 1
ATOM 923 C C . GLY A 1 120 ? 8.402 -9.012 1.444 1.00 96.62 120 GLY A C 1
ATOM 924 O O . GLY A 1 120 ? 7.712 -10.029 1.475 1.00 96.62 120 GLY A O 1
ATOM 925 N N . ALA A 1 121 ? 7.867 -7.787 1.431 1.00 97.94 121 ALA A N 1
ATOM 926 C CA . ALA A 1 121 ? 6.439 -7.562 1.256 1.00 97.94 121 ALA A CA 1
ATOM 927 C C . ALA A 1 121 ? 6.012 -7.959 -0.159 1.00 97.94 121 ALA A C 1
ATOM 929 O O . ALA A 1 121 ? 6.796 -7.826 -1.098 1.00 97.94 121 ALA A O 1
ATOM 930 N N . ARG A 1 122 ? 4.767 -8.404 -0.322 1.00 97.94 122 ARG A N 1
ATOM 931 C CA . ARG A 1 122 ? 4.195 -8.797 -1.615 1.00 97.94 122 ARG A CA 1
ATOM 932 C C . ARG A 1 122 ? 2.943 -7.996 -1.919 1.00 97.94 122 ARG A C 1
ATOM 934 O O . ARG A 1 122 ? 2.099 -7.830 -1.043 1.00 97.94 122 ARG A O 1
ATOM 941 N N . PHE A 1 123 ? 2.808 -7.555 -3.163 1.00 97.81 123 PHE A N 1
ATOM 942 C CA . PHE A 1 123 ? 1.603 -6.917 -3.680 1.00 97.81 123 PHE A CA 1
ATOM 943 C C . PHE A 1 123 ? 1.024 -7.799 -4.780 1.00 97.81 123 PHE A C 1
ATOM 945 O O . PHE A 1 123 ? 1.547 -7.814 -5.886 1.00 97.81 123 PHE A O 1
ATOM 952 N N . ASP A 1 124 ? -0.054 -8.517 -4.492 1.00 96.62 124 ASP A N 1
ATOM 953 C CA . ASP A 1 124 ? -0.677 -9.464 -5.407 1.00 96.62 124 ASP A CA 1
ATOM 954 C C . ASP A 1 124 ? -2.016 -8.920 -5.922 1.00 96.62 124 ASP A C 1
ATOM 956 O O . ASP A 1 124 ? -2.940 -8.652 -5.157 1.00 96.62 124 ASP A O 1
ATOM 960 N N . ALA A 1 125 ? -2.133 -8.760 -7.243 1.00 95.75 125 ALA A N 1
ATOM 961 C CA . ALA A 1 125 ? -3.316 -8.220 -7.921 1.00 95.75 125 ALA A CA 1
ATOM 962 C C . ALA A 1 125 ? -3.747 -6.821 -7.425 1.00 95.75 125 ALA A C 1
ATOM 964 O O . ALA A 1 125 ? -4.938 -6.502 -7.383 1.00 95.75 125 ALA A O 1
ATOM 965 N N . CYS A 1 126 ? -2.778 -5.976 -7.066 1.00 95.81 126 CYS A N 1
ATOM 966 C CA . CYS A 1 126 ? -3.027 -4.637 -6.530 1.00 95.81 126 CYS A CA 1
ATOM 967 C C . CYS A 1 126 ? -3.111 -3.567 -7.627 1.00 95.81 126 CYS A C 1
ATOM 969 O O . CYS A 1 126 ? -2.498 -3.674 -8.695 1.00 95.81 126 CYS A O 1
ATOM 971 N N . ARG A 1 127 ? -3.832 -2.482 -7.330 1.00 95.75 127 ARG A N 1
ATOM 972 C CA . ARG A 1 127 ? -3.769 -1.235 -8.105 1.00 95.75 127 ARG A CA 1
ATOM 973 C C . ARG A 1 127 ? -2.833 -0.254 -7.427 1.00 95.75 127 ARG A C 1
ATOM 975 O O . ARG A 1 127 ? -2.981 -0.014 -6.238 1.00 95.75 127 ARG A O 1
ATOM 982 N N . LEU A 1 128 ? -1.940 0.366 -8.189 1.00 95.94 128 LEU A N 1
ATOM 983 C CA . LEU A 1 128 ? -0.979 1.361 -7.689 1.00 95.94 128 LEU A CA 1
ATOM 984 C C . LEU A 1 128 ? -1.066 2.676 -8.485 1.00 95.94 128 LEU A C 1
ATOM 986 O O . LEU A 1 128 ? -0.097 3.410 -8.681 1.00 95.94 128 LEU A O 1
ATOM 990 N N . ASP A 1 129 ? -2.248 2.976 -9.021 1.00 94.12 129 ASP A N 1
ATOM 991 C CA . ASP A 1 129 ? -2.486 4.177 -9.809 1.00 94.12 129 ASP A CA 1
ATOM 992 C C . ASP A 1 129 ? -2.123 5.445 -9.024 1.00 94.12 129 ASP A C 1
ATOM 994 O O . ASP A 1 129 ? -2.723 5.739 -8.000 1.00 94.12 129 ASP A O 1
ATOM 998 N N . PHE A 1 130 ? -1.183 6.246 -9.534 1.00 95.62 130 PHE A N 1
ATOM 999 C CA . PHE A 1 130 ? -0.761 7.511 -8.908 1.00 95.62 130 PHE A CA 1
ATOM 1000 C C . PHE A 1 130 ? -0.165 7.355 -7.498 1.00 95.62 130 PHE A C 1
ATOM 1002 O O . PHE A 1 130 ? -0.012 8.356 -6.799 1.00 95.62 130 PHE A O 1
ATOM 1009 N N . SER A 1 131 ? 0.183 6.139 -7.068 1.00 96.69 131 SER A N 1
ATOM 1010 C CA . SER A 1 131 ? 0.886 5.953 -5.803 1.00 96.69 131 SER A CA 1
ATOM 1011 C C . SER A 1 131 ? 2.291 6.549 -5.870 1.00 96.69 131 SER A C 1
ATOM 1013 O O . SER A 1 131 ? 2.932 6.530 -6.925 1.00 96.69 131 SER A O 1
ATOM 1015 N N . ALA A 1 132 ? 2.783 7.030 -4.734 1.00 97.69 132 ALA A N 1
ATOM 1016 C CA . ALA A 1 132 ? 4.143 7.521 -4.595 1.00 97.69 132 ALA A CA 1
ATOM 1017 C C . ALA A 1 132 ? 4.860 6.807 -3.449 1.00 97.69 132 ALA A C 1
ATOM 1019 O O . ALA A 1 132 ? 4.411 6.865 -2.307 1.00 97.69 132 ALA A O 1
ATOM 1020 N N . PHE A 1 133 ? 5.993 6.195 -3.767 1.00 98.25 133 PHE A N 1
ATOM 1021 C CA . PHE A 1 133 ? 6.991 5.702 -2.828 1.00 98.25 133 PHE A CA 1
ATOM 1022 C C . PHE A 1 133 ? 8.173 6.673 -2.833 1.00 98.25 133 PHE A C 1
ATOM 1024 O O . PHE A 1 133 ? 8.638 7.074 -3.905 1.00 98.25 133 PHE A O 1
ATOM 1031 N N . VAL A 1 134 ? 8.611 7.094 -1.649 1.00 98.31 134 VAL A N 1
ATOM 1032 C CA . VAL A 1 134 ? 9.754 7.995 -1.452 1.00 98.31 134 VAL A CA 1
ATOM 1033 C C . VAL A 1 134 ? 10.586 7.469 -0.291 1.00 98.31 134 VAL A C 1
ATOM 1035 O O . VAL A 1 134 ? 10.049 7.252 0.795 1.00 98.31 134 VAL A O 1
ATOM 1038 N N . SER A 1 135 ? 11.881 7.258 -0.514 1.00 98.06 135 SER A N 1
ATOM 1039 C CA . SER A 1 135 ? 12.783 6.647 0.470 1.00 98.06 135 SER A CA 1
ATOM 1040 C C . SER A 1 135 ? 12.239 5.324 1.031 1.00 98.06 135 SER A C 1
ATOM 1042 O O . SER A 1 135 ? 12.284 5.085 2.234 1.00 98.06 135 SER A O 1
ATOM 1044 N N . CYS A 1 136 ? 11.625 4.501 0.178 1.00 98.25 136 CYS A N 1
ATOM 1045 C CA . CYS A 1 136 ? 11.028 3.230 0.573 1.00 98.25 136 CYS A CA 1
ATOM 1046 C C . CYS A 1 136 ? 11.824 2.041 0.038 1.00 98.25 136 CYS A C 1
ATOM 1048 O O . CYS A 1 136 ? 12.091 1.970 -1.162 1.00 98.25 136 CYS A O 1
ATOM 1050 N N . GLU A 1 137 ? 12.096 1.053 0.887 1.00 96.88 137 GLU A N 1
ATOM 1051 C CA . GLU A 1 137 ? 12.735 -0.198 0.469 1.00 96.88 137 GLU A CA 1
ATOM 1052 C C . GLU A 1 137 ? 11.712 -1.132 -0.174 1.00 96.88 137 GLU A C 1
ATOM 1054 O O . GLU A 1 137 ? 11.062 -1.922 0.503 1.00 96.88 137 GLU A O 1
ATOM 1059 N N . ILE A 1 138 ? 11.544 -1.021 -1.491 1.00 96.25 138 ILE A N 1
ATOM 1060 C CA . ILE A 1 138 ? 10.581 -1.795 -2.281 1.00 96.25 138 ILE A CA 1
ATOM 1061 C C . ILE A 1 138 ? 11.244 -2.300 -3.567 1.00 96.25 138 ILE A C 1
ATOM 1063 O O . ILE A 1 138 ? 12.038 -1.592 -4.188 1.00 96.25 138 ILE A O 1
ATOM 1067 N N . ALA A 1 139 ? 10.941 -3.537 -3.960 1.00 90.69 139 ALA A N 1
ATOM 1068 C CA . ALA A 1 139 ? 11.423 -4.137 -5.201 1.00 90.69 139 ALA A CA 1
ATOM 1069 C C . ALA A 1 139 ? 10.289 -4.200 -6.229 1.00 90.69 139 ALA A C 1
ATOM 1071 O O . ALA A 1 139 ? 9.143 -4.449 -5.871 1.00 90.69 139 ALA A O 1
ATOM 1072 N N . PHE A 1 140 ? 10.602 -4.002 -7.510 1.00 91.69 140 PHE A N 1
ATOM 1073 C CA . PHE A 1 140 ? 9.598 -4.120 -8.572 1.00 91.69 140 PHE A CA 1
ATOM 1074 C C . PHE A 1 140 ? 9.008 -5.534 -8.646 1.00 91.69 140 PHE A C 1
ATOM 1076 O O . PHE 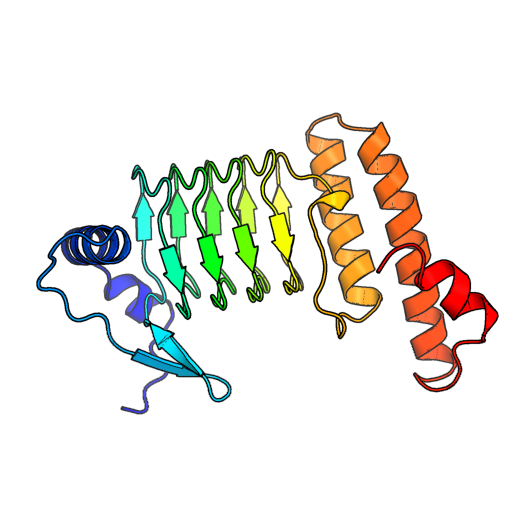A 1 140 ? 7.795 -5.686 -8.743 1.00 91.69 140 PHE A O 1
ATOM 1083 N N . ASP A 1 141 ? 9.852 -6.557 -8.508 1.00 90.81 141 ASP A N 1
ATOM 1084 C CA . ASP A 1 141 ? 9.462 -7.970 -8.611 1.00 90.81 141 ASP A CA 1
ATOM 1085 C C . ASP A 1 141 ? 8.484 -8.423 -7.521 1.00 90.81 141 ASP A C 1
ATOM 1087 O O . ASP A 1 141 ? 7.829 -9.457 -7.658 1.00 90.81 141 ASP A O 1
ATOM 1091 N N . SER A 1 142 ? 8.355 -7.652 -6.436 1.00 93.31 142 SER A N 1
ATOM 1092 C CA . SER A 1 142 ? 7.363 -7.931 -5.402 1.00 93.31 142 SER A CA 1
ATOM 1093 C C . SER A 1 142 ? 5.964 -7.412 -5.739 1.00 93.31 142 SER A C 1
ATOM 1095 O O . SER A 1 142 ? 5.024 -7.654 -4.977 1.00 93.31 142 SER A O 1
ATOM 1097 N N . ILE A 1 143 ? 5.813 -6.718 -6.871 1.00 94.94 143 ILE A N 1
ATOM 1098 C CA . ILE A 1 143 ? 4.568 -6.102 -7.314 1.00 94.94 143 ILE A CA 1
ATOM 1099 C C . ILE A 1 143 ? 3.990 -6.874 -8.499 1.00 94.94 143 ILE A C 1
ATOM 1101 O O . ILE A 1 143 ? 4.488 -6.827 -9.621 1.00 94.94 143 ILE A O 1
ATOM 1105 N N . ARG A 1 144 ? 2.855 -7.527 -8.262 1.00 94.88 144 ARG A N 1
ATOM 1106 C CA . ARG A 1 144 ? 1.971 -8.090 -9.281 1.00 94.88 144 ARG A CA 1
ATOM 1107 C C . ARG A 1 144 ? 0.754 -7.188 -9.418 1.00 94.88 144 ARG A C 1
ATOM 1109 O O . ARG A 1 144 ? -0.125 -7.132 -8.555 1.00 94.88 144 ARG A O 1
ATOM 1116 N N . PHE A 1 145 ? 0.714 -6.457 -10.525 1.00 92.06 145 PHE A N 1
ATOM 1117 C CA . PHE A 1 145 ? -0.398 -5.572 -10.843 1.00 92.06 145 PHE A CA 1
ATOM 1118 C C . PHE A 1 145 ? -1.673 -6.365 -11.109 1.00 92.06 145 PHE A C 1
ATOM 1120 O O . PHE A 1 145 ? -1.649 -7.506 -11.573 1.00 92.06 145 PHE A O 1
ATOM 1127 N N . ARG A 1 146 ? -2.815 -5.732 -10.852 1.00 91.69 146 ARG A N 1
ATOM 1128 C CA . ARG A 1 146 ? -4.099 -6.252 -11.315 1.00 91.69 146 ARG A CA 1
ATOM 1129 C C . ARG A 1 146 ? -4.095 -6.365 -12.847 1.00 91.69 146 ARG A C 1
ATOM 1131 O O . ARG A 1 146 ? -3.583 -5.482 -13.531 1.00 91.69 146 ARG A O 1
ATOM 1138 N N . GLY A 1 147 ? -4.665 -7.446 -13.384 1.00 84.94 147 GLY A N 1
ATOM 1139 C CA . GLY A 1 147 ? -4.553 -7.790 -14.812 1.00 84.94 147 GLY A CA 1
ATOM 1140 C C . GLY A 1 147 ? -5.195 -6.797 -15.791 1.00 84.94 147 GLY A C 1
ATOM 1141 O O . GLY A 1 147 ? -4.947 -6.871 -16.989 1.00 84.94 147 GLY A O 1
ATOM 1142 N N . ASP A 1 148 ? -6.000 -5.858 -15.301 1.00 87.69 148 ASP A N 1
ATOM 1143 C CA . ASP A 1 148 ? -6.612 -4.774 -16.073 1.00 87.69 148 ASP A CA 1
ATOM 1144 C C . ASP A 1 148 ? -5.812 -3.457 -16.012 1.00 87.69 148 ASP A C 1
ATOM 1146 O O . ASP A 1 148 ? -6.266 -2.437 -16.535 1.00 87.69 148 ASP A O 1
ATOM 1150 N N . ALA A 1 149 ? -4.634 -3.447 -15.376 1.00 87.12 149 ALA A N 1
ATOM 1151 C CA . ALA A 1 149 ? -3.794 -2.261 -15.272 1.00 87.12 149 ALA A CA 1
ATOM 1152 C C . ALA A 1 149 ? -3.303 -1.824 -16.665 1.00 87.12 149 ALA A C 1
ATOM 1154 O O . ALA A 1 149 ? -2.585 -2.568 -17.340 1.00 87.12 149 ALA A O 1
ATOM 1155 N N . PRO A 1 150 ? -3.647 -0.608 -17.123 1.00 89.44 150 PRO A N 1
ATOM 1156 C CA . PRO A 1 150 ? -3.258 -0.180 -18.452 1.00 89.44 150 PRO A CA 1
ATOM 1157 C C . PRO A 1 150 ? -1.768 0.212 -18.485 1.00 89.44 150 PRO A C 1
ATOM 1159 O O . PRO A 1 150 ? -1.230 0.670 -17.470 1.00 89.44 150 PRO A O 1
ATOM 1162 N N . PRO A 1 151 ? -1.084 0.126 -19.643 1.00 90.00 151 PRO A N 1
ATOM 1163 C CA . PRO A 1 151 ? 0.363 0.341 -19.728 1.00 90.00 151 PRO A CA 1
ATOM 1164 C C . PRO A 1 151 ? 0.833 1.695 -19.182 1.00 90.00 151 PRO A C 1
ATOM 1166 O O . PRO A 1 151 ? 1.881 1.770 -18.549 1.00 90.00 151 PRO A O 1
ATOM 1169 N N . GLN A 1 152 ? 0.042 2.766 -19.333 1.00 90.38 152 GLN A N 1
ATOM 1170 C CA . GLN A 1 152 ? 0.385 4.077 -18.763 1.00 90.38 152 GLN A CA 1
ATOM 1171 C C . GLN A 1 152 ? 0.481 4.084 -17.228 1.00 90.38 152 GLN A C 1
ATOM 1173 O O . GLN A 1 152 ? 1.202 4.899 -16.653 1.00 90.38 152 GLN A O 1
ATOM 1178 N N . VAL A 1 153 ? -0.257 3.203 -16.551 1.00 91.12 153 VAL A N 1
ATOM 1179 C CA . VAL A 1 153 ? -0.208 3.073 -15.091 1.00 91.12 153 VAL A CA 1
ATOM 1180 C C . VAL A 1 153 ? 1.076 2.368 -14.695 1.00 91.12 153 VAL A C 1
ATOM 1182 O O . VAL A 1 153 ? 1.783 2.870 -13.824 1.00 91.12 153 VAL A O 1
ATOM 1185 N N . LEU A 1 154 ? 1.418 1.288 -15.398 1.00 92.62 154 LEU A N 1
ATOM 1186 C CA . LEU A 1 154 ? 2.665 0.551 -15.201 1.00 92.62 154 LEU A CA 1
ATOM 1187 C C . LEU A 1 154 ? 3.879 1.462 -15.405 1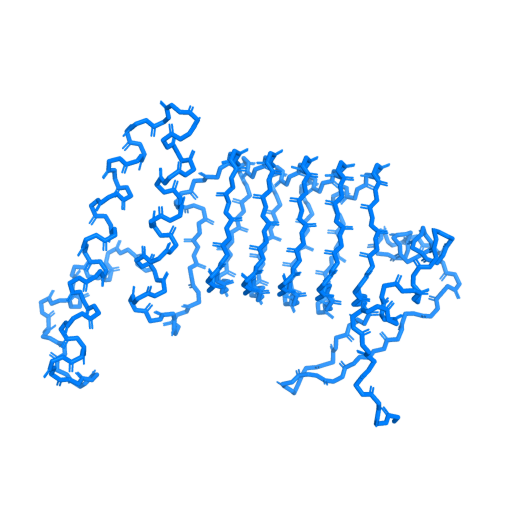.00 92.62 154 LEU A C 1
ATOM 1189 O O . LEU A 1 154 ? 4.715 1.579 -14.513 1.00 92.62 154 LEU A O 1
ATOM 1193 N N . ALA A 1 155 ? 3.917 2.208 -16.516 1.00 93.06 155 ALA A N 1
ATOM 1194 C CA . ALA A 1 155 ? 4.987 3.161 -16.808 1.00 93.06 155 ALA A CA 1
ATOM 1195 C C . ALA A 1 155 ? 5.160 4.201 -15.691 1.00 93.06 155 ALA A C 1
ATOM 1197 O O . ALA A 1 155 ? 6.275 4.494 -15.258 1.00 93.06 155 ALA A O 1
ATOM 1198 N N . ARG A 1 156 ? 4.049 4.736 -15.172 1.00 95.25 156 ARG A N 1
ATOM 1199 C CA . ARG A 1 156 ? 4.077 5.716 -14.082 1.00 95.25 156 ARG A CA 1
ATOM 1200 C C . ARG A 1 156 ? 4.581 5.118 -12.770 1.00 95.25 156 ARG A C 1
ATOM 1202 O O . ARG A 1 156 ? 5.328 5.794 -12.066 1.00 95.25 156 ARG A O 1
ATOM 1209 N N . VAL A 1 157 ? 4.188 3.888 -12.445 1.00 95.50 157 VAL A N 1
ATOM 1210 C CA . VAL A 1 157 ? 4.690 3.194 -11.251 1.00 95.50 157 VAL A CA 1
ATOM 1211 C C . VAL A 1 157 ? 6.188 2.931 -11.398 1.00 95.50 157 VAL A C 1
ATOM 1213 O O . VAL A 1 157 ? 6.942 3.304 -10.504 1.00 95.50 157 VAL A O 1
ATOM 1216 N N . CYS A 1 158 ? 6.648 2.436 -12.553 1.00 95.88 158 CYS A N 1
ATOM 1217 C CA . CYS A 1 158 ? 8.078 2.283 -12.839 1.00 95.88 158 CYS A CA 1
ATOM 1218 C C . CYS A 1 158 ? 8.839 3.606 -12.696 1.00 95.88 158 CYS A C 1
ATOM 1220 O O . CYS A 1 158 ? 9.885 3.643 -12.054 1.00 95.88 158 CYS A O 1
ATOM 1222 N N . ARG A 1 159 ? 8.295 4.717 -13.214 1.00 97.31 159 ARG A N 1
ATOM 1223 C CA . ARG A 1 159 ? 8.890 6.052 -13.055 1.00 97.31 159 ARG A CA 1
ATOM 1224 C C . ARG A 1 159 ? 9.033 6.447 -11.586 1.00 97.31 159 ARG A C 1
ATOM 1226 O O . ARG A 1 159 ? 10.082 6.961 -11.205 1.00 97.31 159 ARG A O 1
ATOM 1233 N N . ASN A 1 160 ? 7.997 6.248 -10.771 1.00 97.88 160 ASN A N 1
ATOM 1234 C CA . ASN A 1 160 ? 8.057 6.585 -9.350 1.00 97.88 160 ASN A CA 1
ATOM 1235 C C . ASN A 1 160 ? 9.064 5.698 -8.600 1.00 97.88 160 ASN A C 1
ATOM 1237 O O . ASN A 1 160 ? 9.919 6.233 -7.897 1.00 97.88 160 ASN A O 1
ATOM 1241 N N . LEU A 1 161 ? 9.026 4.380 -8.812 1.00 97.50 161 LEU A N 1
ATOM 1242 C CA . LEU A 1 161 ? 9.975 3.443 -8.206 1.00 97.50 161 LEU A CA 1
ATOM 1243 C C . LEU A 1 161 ? 11.417 3.736 -8.630 1.00 97.50 161 LEU A C 1
ATOM 1245 O O . LEU A 1 161 ? 12.326 3.637 -7.813 1.00 97.50 161 LEU A O 1
ATOM 1249 N N . LYS A 1 162 ? 11.632 4.160 -9.880 1.00 97.62 162 LYS A N 1
ATOM 1250 C CA . LYS A 1 162 ? 12.947 4.576 -10.376 1.00 97.62 162 LYS A CA 1
ATOM 1251 C C . LYS A 1 162 ? 13.473 5.768 -9.586 1.00 97.62 162 LYS A C 1
ATOM 1253 O O . LYS A 1 162 ? 14.609 5.741 -9.130 1.00 97.62 162 LYS A O 1
ATOM 1258 N N . LEU A 1 163 ? 12.657 6.811 -9.421 1.00 97.88 163 LEU A N 1
ATOM 1259 C CA . LEU A 1 163 ? 13.045 8.000 -8.655 1.00 97.88 163 LEU A CA 1
ATOM 1260 C C . LEU A 1 163 ? 13.335 7.652 -7.190 1.00 97.88 163 LEU A C 1
ATOM 1262 O O . LEU A 1 163 ? 14.313 8.142 -6.634 1.00 97.88 163 LEU A O 1
ATOM 1266 N N . ASN A 1 164 ? 12.536 6.760 -6.601 1.00 97.94 164 ASN A N 1
ATOM 1267 C CA . ASN A 1 164 ? 12.770 6.219 -5.266 1.00 97.94 164 ASN A CA 1
ATOM 1268 C C . ASN A 1 164 ? 14.121 5.482 -5.174 1.00 97.94 164 ASN A C 1
ATOM 1270 O O . ASN A 1 164 ? 14.941 5.800 -4.315 1.00 97.94 164 ASN A O 1
ATOM 1274 N N . ALA A 1 165 ? 14.402 4.568 -6.105 1.00 97.44 165 ALA A N 1
ATOM 1275 C CA . ALA A 1 165 ? 15.667 3.840 -6.165 1.00 97.44 165 ALA A CA 1
ATOM 1276 C C . ALA A 1 165 ? 16.865 4.792 -6.327 1.00 97.44 165 ALA A C 1
ATOM 1278 O O . ALA A 1 165 ? 17.851 4.671 -5.603 1.00 97.44 165 ALA A O 1
ATOM 1279 N N . MET A 1 166 ? 16.752 5.802 -7.200 1.00 97.56 166 MET A N 1
ATOM 1280 C CA . MET A 1 166 ? 17.777 6.839 -7.370 1.00 97.56 166 MET A CA 1
ATOM 1281 C C . MET A 1 166 ? 18.016 7.631 -6.082 1.00 97.56 166 MET A C 1
ATOM 1283 O O . MET A 1 166 ? 19.171 7.859 -5.729 1.00 97.56 166 MET A O 1
ATOM 1287 N N . SER A 1 167 ? 16.957 8.022 -5.361 1.00 97.38 167 SER A N 1
ATOM 1288 C CA . SER A 1 167 ? 17.106 8.750 -4.090 1.00 97.38 167 SER A CA 1
ATOM 1289 C C . SER A 1 167 ? 17.790 7.930 -2.997 1.00 97.38 167 SER A C 1
ATOM 1291 O O . SER A 1 167 ? 18.392 8.508 -2.099 1.00 97.38 167 SER A O 1
ATOM 1293 N N . MET A 1 168 ? 17.743 6.600 -3.099 1.00 96.56 168 MET A N 1
ATOM 1294 C CA . MET A 1 168 ? 18.388 5.673 -2.166 1.00 96.56 168 MET A CA 1
ATOM 1295 C C . MET A 1 168 ? 19.741 5.148 -2.682 1.00 96.56 168 MET A C 1
ATOM 1297 O O . MET A 1 168 ? 20.336 4.274 -2.062 1.00 96.56 168 MET A O 1
ATOM 1301 N N . GLY A 1 169 ? 20.236 5.639 -3.827 1.00 96.69 169 GLY A N 1
ATOM 1302 C CA . GLY A 1 169 ? 21.511 5.201 -4.413 1.00 96.69 169 GLY A CA 1
ATOM 1303 C C . GLY A 1 169 ? 21.487 3.818 -5.086 1.00 96.69 169 GLY A C 1
ATOM 1304 O O . GLY A 1 169 ? 22.540 3.286 -5.435 1.00 96.69 169 GLY A O 1
ATOM 1305 N N . ARG A 1 170 ? 20.306 3.231 -5.317 1.00 95.31 170 ARG A N 1
ATOM 1306 C CA . ARG A 1 170 ? 20.110 1.930 -5.985 1.00 95.31 170 ARG A CA 1
ATOM 1307 C C . ARG A 1 170 ? 20.064 2.099 -7.509 1.00 95.31 170 ARG A C 1
ATOM 1309 O O . ARG A 1 170 ? 19.017 1.992 -8.145 1.00 95.31 170 ARG A O 1
ATOM 1316 N N . PHE A 1 171 ? 21.210 2.429 -8.105 1.00 94.19 171 PHE A N 1
ATOM 1317 C CA . PHE A 1 171 ? 21.292 2.798 -9.527 1.00 94.19 171 PHE A CA 1
ATOM 1318 C C . PHE A 1 171 ? 21.061 1.639 -10.507 1.00 94.19 171 PHE A C 1
ATOM 1320 O O . PHE A 1 171 ? 20.574 1.883 -11.610 1.00 94.19 171 PHE A O 1
ATOM 1327 N N . THR A 1 172 ? 21.376 0.400 -10.120 1.00 94.19 172 THR A N 1
ATOM 1328 C CA . THR A 1 172 ? 21.075 -0.801 -10.921 1.00 94.19 172 THR A CA 1
ATOM 1329 C C . THR A 1 172 ? 19.572 -0.939 -11.117 1.00 94.19 172 THR A C 1
ATOM 1331 O O . THR A 1 172 ? 19.082 -0.936 -12.243 1.00 94.19 172 THR A O 1
ATOM 1334 N N . ASP A 1 173 ? 18.832 -0.889 -10.016 1.00 92.44 173 ASP A N 1
ATOM 1335 C CA . ASP A 1 173 ? 17.381 -1.045 -10.016 1.00 92.44 173 ASP A CA 1
ATOM 1336 C C . ASP A 1 173 ? 16.716 0.122 -10.750 1.00 92.44 173 ASP A C 1
ATOM 1338 O O . ASP A 1 173 ? 15.761 -0.059 -11.504 1.00 92.44 173 ASP A O 1
ATOM 1342 N N . ALA A 1 174 ? 17.256 1.335 -10.592 1.00 95.88 174 ALA A N 1
ATOM 1343 C CA . ALA A 1 174 ? 16.807 2.499 -11.346 1.00 95.88 174 ALA A CA 1
ATOM 1344 C C . ALA A 1 174 ? 16.997 2.331 -12.867 1.00 95.88 174 ALA A C 1
ATOM 1346 O O . ALA A 1 174 ? 16.159 2.799 -13.642 1.00 95.88 174 ALA A O 1
ATOM 1347 N N . SER A 1 175 ? 18.073 1.671 -13.307 1.00 94.75 175 SER A N 1
ATOM 1348 C CA . SER A 1 175 ? 18.316 1.375 -14.723 1.00 94.75 175 SER A CA 1
ATOM 1349 C C . SER A 1 175 ? 17.291 0.377 -15.269 1.00 94.75 175 SER A C 1
ATOM 1351 O O . SER A 1 175 ? 16.685 0.632 -16.314 1.00 94.75 175 SER A O 1
ATOM 1353 N N . ASP A 1 176 ? 17.028 -0.704 -14.536 1.00 93.50 176 ASP A N 1
ATOM 1354 C CA . ASP A 1 176 ? 16.036 -1.717 -14.922 1.00 93.50 176 ASP A CA 1
ATOM 1355 C C . ASP A 1 176 ? 14.626 -1.115 -14.983 1.00 93.50 176 ASP A C 1
ATOM 1357 O O . ASP A 1 176 ? 13.892 -1.276 -15.963 1.00 93.50 176 ASP A O 1
ATOM 1361 N N . LEU A 1 177 ? 14.276 -0.293 -13.992 1.00 94.94 177 LEU A N 1
ATOM 1362 C CA . LEU A 1 177 ? 13.015 0.446 -13.962 1.00 94.94 177 LEU A CA 1
ATOM 1363 C C . LEU A 1 177 ? 12.896 1.459 -15.108 1.00 94.94 177 LEU A C 1
ATOM 1365 O O . LEU A 1 177 ? 11.796 1.667 -15.622 1.00 94.94 177 LEU A O 1
ATOM 1369 N N . ALA A 1 178 ? 13.998 2.072 -15.553 1.00 94.69 178 ALA A N 1
ATOM 1370 C CA . ALA A 1 178 ? 13.995 2.959 -16.717 1.00 94.69 178 ALA A CA 1
ATOM 1371 C C . ALA A 1 178 ? 13.734 2.198 -18.027 1.00 94.69 178 ALA A C 1
ATOM 1373 O O . ALA A 1 178 ? 13.064 2.721 -18.923 1.00 94.69 178 ALA A O 1
ATOM 1374 N N . TYR A 1 179 ? 14.246 0.970 -18.148 1.00 92.88 179 TYR A N 1
ATOM 1375 C CA . TYR A 1 179 ? 13.952 0.095 -19.283 1.00 92.88 179 TYR A CA 1
ATOM 1376 C C . TYR A 1 179 ? 12.472 -0.312 -19.305 1.00 92.88 179 TYR A C 1
ATOM 1378 O O . TYR A 1 179 ? 11.807 -0.185 -20.341 1.00 92.88 179 TYR A O 1
ATOM 1386 N N . LEU A 1 180 ? 11.935 -0.726 -18.154 1.00 91.44 180 LEU A N 1
ATOM 1387 C CA . LEU A 1 180 ? 10.523 -1.082 -17.998 1.00 91.44 180 LEU A CA 1
ATOM 1388 C C . LEU A 1 180 ? 9.599 0.105 -18.295 1.00 91.44 180 LEU A C 1
ATOM 1390 O O . LEU A 1 180 ? 8.672 -0.029 -19.093 1.00 91.44 180 LEU A O 1
ATOM 1394 N N . GLU A 1 181 ? 9.891 1.288 -17.744 1.00 93.69 181 GLU A N 1
ATOM 1395 C CA . GLU A 1 181 ? 9.134 2.520 -18.004 1.00 93.69 181 GLU A CA 1
ATOM 1396 C C . GLU A 1 181 ? 9.013 2.799 -19.508 1.00 93.69 181 GLU A C 1
ATOM 1398 O O . GLU A 1 181 ? 7.906 2.957 -20.018 1.00 93.69 181 GLU A O 1
ATOM 1403 N N . ARG A 1 182 ? 10.138 2.798 -20.240 1.00 92.31 182 ARG A N 1
ATOM 1404 C CA . ARG A 1 182 ? 10.149 3.038 -21.695 1.00 92.31 182 ARG A CA 1
ATOM 1405 C C . ARG A 1 182 ? 9.352 1.987 -22.460 1.00 92.31 182 ARG A C 1
ATOM 1407 O O . ARG A 1 182 ? 8.701 2.309 -23.456 1.00 92.31 182 ARG A O 1
ATOM 1414 N N . THR A 1 183 ? 9.420 0.737 -22.012 1.00 90.50 183 THR A N 1
ATOM 1415 C CA . THR A 1 183 ? 8.691 -0.378 -22.619 1.00 90.50 183 THR A CA 1
ATOM 1416 C C . THR A 1 183 ? 7.187 -0.186 -22.453 1.00 90.50 183 THR A C 1
ATOM 1418 O O . THR A 1 183 ? 6.440 -0.285 -23.428 1.00 90.50 183 THR A O 1
ATOM 1421 N N . PHE A 1 184 ? 6.723 0.160 -21.254 1.00 90.06 184 PHE A N 1
ATOM 1422 C CA . PHE A 1 184 ? 5.308 0.425 -21.000 1.00 90.06 184 PHE A CA 1
ATOM 1423 C C . PHE A 1 184 ? 4.807 1.705 -21.679 1.00 90.06 184 PHE A C 1
ATOM 1425 O O . PHE A 1 184 ? 3.714 1.695 -22.245 1.00 90.06 184 PHE A O 1
ATOM 1432 N N . ASP A 1 185 ? 5.611 2.771 -21.714 1.00 88.44 185 ASP A N 1
ATOM 1433 C CA . ASP A 1 185 ? 5.272 4.006 -22.433 1.00 88.44 185 ASP A CA 1
ATOM 1434 C C . ASP A 1 185 ? 5.102 3.748 -23.939 1.00 88.44 185 ASP A C 1
ATOM 1436 O O . ASP A 1 185 ? 4.146 4.230 -24.551 1.00 88.44 185 ASP A O 1
ATOM 1440 N N . ARG A 1 186 ? 5.968 2.922 -24.544 1.00 86.44 186 ARG A N 1
ATOM 1441 C CA . ARG A 1 186 ? 5.823 2.512 -25.950 1.00 86.44 186 ARG A CA 1
ATOM 1442 C C . ARG A 1 186 ? 4.512 1.762 -26.185 1.00 86.44 186 ARG A C 1
ATOM 1444 O O . ARG A 1 186 ? 3.803 2.073 -27.141 1.00 86.44 186 ARG A O 1
ATOM 1451 N N . HIS A 1 187 ? 4.164 0.816 -25.312 1.00 82.94 187 HIS A N 1
ATOM 1452 C CA . HIS A 1 187 ? 2.884 0.108 -25.398 1.00 82.94 187 HIS A CA 1
ATOM 1453 C C . HIS A 1 187 ? 1.688 1.057 -25.239 1.00 82.94 187 HIS A C 1
ATOM 1455 O O . HIS A 1 187 ? 0.716 0.941 -25.983 1.00 82.94 187 HIS A O 1
ATOM 1461 N N . ALA A 1 188 ? 1.766 2.028 -24.324 1.00 79.31 188 ALA A N 1
ATOM 1462 C CA . ALA A 1 188 ? 0.719 3.030 -24.131 1.00 79.31 188 ALA A CA 1
ATOM 1463 C C . ALA A 1 188 ? 0.517 3.896 -25.387 1.00 79.31 188 ALA A C 1
ATOM 1465 O O . ALA A 1 188 ? -0.618 4.158 -25.786 1.00 79.31 188 ALA A O 1
ATOM 1466 N N . LEU A 1 189 ? 1.606 4.314 -26.042 1.00 76.06 189 LEU A N 1
ATOM 1467 C CA . LEU A 1 189 ? 1.550 5.048 -27.310 1.00 76.06 189 LEU A CA 1
ATOM 1468 C C . LEU A 1 189 ? 0.936 4.200 -28.427 1.00 76.06 189 LEU A C 1
ATOM 1470 O O . LEU A 1 189 ? 0.074 4.690 -29.154 1.00 76.06 189 LEU A O 1
ATOM 1474 N N . HIS A 1 190 ? 1.320 2.926 -28.529 1.00 76.19 190 HIS A N 1
ATOM 1475 C CA . HIS A 1 190 ? 0.764 2.012 -29.526 1.00 76.19 190 HIS A CA 1
ATOM 1476 C C . HIS A 1 190 ? -0.746 1.802 -29.336 1.00 76.19 190 HIS A C 1
ATOM 1478 O O . HIS A 1 190 ? -1.512 1.899 -30.293 1.00 76.19 190 HIS A O 1
ATOM 1484 N N . GLN A 1 191 ? -1.201 1.578 -28.098 1.00 78.38 191 GLN A N 1
ATOM 1485 C CA . GLN A 1 191 ? -2.631 1.451 -27.790 1.00 78.38 191 GLN A CA 1
ATO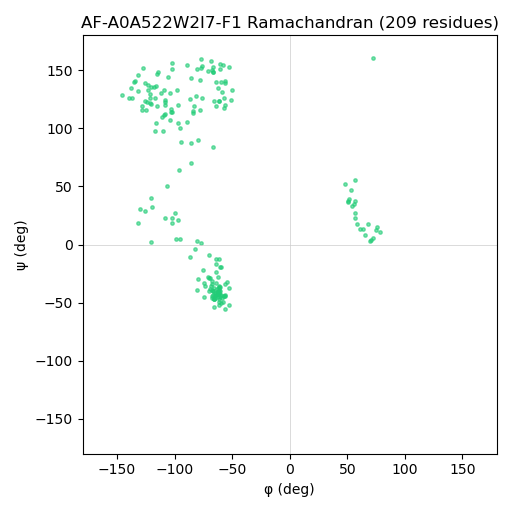M 1486 C C . GLN A 1 191 ? -3.421 2.717 -28.145 1.00 78.38 191 GLN A C 1
ATOM 1488 O O . GLN A 1 191 ? -4.551 2.618 -28.619 1.00 78.38 191 GLN A O 1
ATOM 1493 N N . ARG A 1 192 ? -2.831 3.904 -27.950 1.00 72.88 192 ARG A N 1
ATOM 1494 C CA . ARG A 1 192 ? -3.447 5.181 -28.345 1.00 72.88 192 ARG A CA 1
ATOM 1495 C C . ARG A 1 192 ? -3.508 5.361 -29.860 1.00 72.88 192 ARG A C 1
ATOM 1497 O O . ARG A 1 192 ? -4.506 5.872 -30.351 1.00 72.88 192 ARG A O 1
ATOM 1504 N N . ALA A 1 193 ? -2.462 4.962 -30.580 1.00 67.00 193 ALA A N 1
ATOM 1505 C CA . ALA A 1 193 ? -2.373 5.138 -32.028 1.00 67.00 193 ALA A CA 1
ATOM 1506 C C . ALA A 1 193 ? -3.277 4.169 -32.812 1.00 67.00 193 ALA A C 1
ATOM 1508 O O . ALA A 1 193 ? -3.837 4.560 -33.831 1.00 67.00 193 ALA A O 1
ATOM 1509 N N . PHE A 1 194 ? -3.437 2.926 -32.341 1.00 67.12 194 PHE A N 1
ATOM 1510 C CA . PHE A 1 194 ? -4.089 1.852 -33.108 1.00 67.12 194 PHE A CA 1
ATOM 1511 C C . PHE A 1 194 ? -5.333 1.243 -32.433 1.00 67.12 194 PHE A C 1
ATOM 1513 O O . PHE A 1 194 ? -5.945 0.325 -32.977 1.00 67.12 194 PHE A O 1
ATOM 1520 N N . GLY A 1 195 ? -5.732 1.746 -31.259 1.00 57.16 195 GLY A N 1
ATOM 1521 C CA . GLY A 1 195 ? -6.833 1.195 -30.466 1.00 57.16 195 GLY A CA 1
ATOM 1522 C C . GLY A 1 195 ? -6.482 -0.138 -29.788 1.00 57.16 195 GLY A C 1
ATOM 1523 O O . GLY A 1 195 ? -5.560 -0.853 -30.182 1.00 57.16 195 GLY A O 1
ATOM 1524 N N . ALA A 1 196 ? -7.237 -0.510 -28.748 1.00 57.34 196 ALA A N 1
ATOM 1525 C CA . ALA A 1 196 ? -6.976 -1.708 -27.932 1.00 57.34 196 ALA A CA 1
ATOM 1526 C C . ALA A 1 196 ? -7.028 -3.047 -28.711 1.00 57.34 196 ALA A C 1
ATOM 1528 O O . ALA A 1 196 ? -6.596 -4.076 -28.196 1.00 57.34 196 ALA A O 1
ATOM 1529 N N . GLY A 1 197 ? -7.539 -3.044 -29.949 1.00 48.97 197 GLY A N 1
ATOM 1530 C CA . GLY A 1 197 ? -7.745 -4.239 -30.772 1.00 48.97 197 GLY A CA 1
ATOM 1531 C C . GLY A 1 197 ? -6.545 -4.698 -31.607 1.00 48.97 197 GLY A C 1
ATOM 1532 O O . GLY A 1 197 ? -6.589 -5.803 -32.143 1.00 48.97 197 GLY A O 1
ATOM 1533 N N . MET A 1 198 ? -5.472 -3.904 -31.720 1.00 43.28 198 MET A N 1
ATOM 1534 C CA . MET A 1 198 ? -4.391 -4.161 -32.685 1.00 43.28 198 MET A CA 1
ATOM 1535 C C . MET A 1 198 ? -3.014 -4.352 -32.029 1.00 43.28 198 MET A C 1
ATOM 1537 O O . MET A 1 198 ? -2.009 -3.879 -32.541 1.00 43.28 198 MET A O 1
ATOM 1541 N N . LEU A 1 199 ? -2.925 -5.051 -30.892 1.00 49.03 199 LEU A N 1
ATOM 1542 C CA . LEU A 1 199 ? -1.626 -5.556 -30.419 1.00 49.03 199 LEU A CA 1
ATOM 1543 C C . LEU A 1 199 ? -1.258 -6.811 -31.214 1.00 49.03 199 LEU A C 1
ATOM 1545 O O . LEU A 1 199 ? -1.966 -7.830 -31.143 1.00 49.03 199 LEU A O 1
ATOM 1549 N N . SER A 1 200 ? -0.166 -6.718 -31.979 1.00 48.00 200 SER A N 1
ATOM 1550 C CA . SER A 1 200 ? 0.334 -7.810 -32.806 1.00 48.00 200 SER A CA 1
ATOM 1551 C C . SER A 1 200 ? 0.690 -9.022 -31.936 1.00 48.00 200 SER A C 1
ATOM 1553 O O . SER A 1 200 ? 0.973 -8.919 -30.739 1.00 48.00 200 SER A O 1
ATOM 1555 N N . ARG A 1 201 ? 0.661 -10.214 -32.534 1.00 40.06 201 ARG A N 1
ATOM 1556 C CA . ARG A 1 201 ? 0.948 -11.487 -31.851 1.00 40.06 201 ARG A CA 1
ATOM 1557 C C . ARG A 1 201 ? 2.378 -11.542 -31.271 1.00 40.06 201 ARG A C 1
ATOM 1559 O O . ARG A 1 201 ? 2.619 -12.326 -30.361 1.00 40.06 201 ARG A O 1
ATOM 1566 N N . VAL A 1 202 ? 3.283 -10.687 -31.759 1.00 43.44 202 VAL A N 1
ATOM 1567 C CA . VAL A 1 202 ? 4.676 -10.548 -31.297 1.00 43.44 202 VAL A CA 1
ATOM 1568 C C . VAL A 1 202 ? 4.765 -9.701 -30.020 1.00 43.44 202 VAL A C 1
ATOM 1570 O O . VAL A 1 202 ? 5.472 -10.083 -29.091 1.00 43.44 202 VAL A O 1
ATOM 1573 N N . ASP A 1 203 ? 3.968 -8.633 -29.904 1.00 47.41 203 ASP A N 1
ATOM 1574 C CA . ASP A 1 203 ? 3.944 -7.773 -28.706 1.00 47.41 203 ASP A CA 1
ATOM 1575 C C . ASP A 1 203 ? 3.382 -8.510 -27.482 1.00 47.41 203 ASP A C 1
ATOM 1577 O O . ASP A 1 203 ? 3.822 -8.301 -26.352 1.00 47.41 203 ASP A O 1
ATOM 1581 N N . ARG A 1 204 ? 2.455 -9.452 -27.705 1.00 44.22 204 ARG A N 1
ATOM 1582 C CA . ARG A 1 204 ? 1.921 -10.310 -26.636 1.00 44.22 204 ARG A CA 1
ATOM 1583 C C . ARG A 1 204 ? 2.965 -11.279 -26.088 1.00 44.22 204 ARG A C 1
ATOM 1585 O O . ARG A 1 204 ? 2.936 -11.557 -24.900 1.00 44.22 204 ARG A O 1
ATOM 1592 N N . LEU A 1 205 ? 3.887 -11.780 -26.910 1.00 37.03 205 LEU A N 1
ATOM 1593 C CA . LEU A 1 205 ? 4.881 -12.769 -26.472 1.00 37.03 205 LEU A CA 1
ATOM 1594 C C . LEU A 1 205 ? 5.985 -12.152 -25.602 1.00 37.03 205 LEU A C 1
ATOM 1596 O O . LEU A 1 205 ? 6.441 -12.799 -24.666 1.00 37.03 205 LEU A O 1
ATOM 1600 N N . HIS A 1 206 ? 6.363 -10.894 -25.851 1.00 41.19 206 HIS A N 1
ATOM 1601 C CA . HIS A 1 206 ? 7.304 -10.169 -24.987 1.00 41.19 206 HIS A CA 1
ATOM 1602 C C . HIS A 1 206 ? 6.627 -9.613 -23.731 1.00 41.19 206 HIS A C 1
ATOM 1604 O O . HIS A 1 206 ? 7.262 -9.523 -22.685 1.00 41.19 206 HIS A O 1
ATOM 1610 N N . ALA A 1 207 ? 5.334 -9.286 -23.817 1.00 40.06 207 ALA A N 1
ATOM 1611 C CA . ALA A 1 207 ? 4.546 -8.922 -22.653 1.00 40.06 207 ALA A CA 1
ATOM 1612 C C . ALA A 1 207 ? 4.403 -10.125 -21.704 1.00 40.06 207 ALA A C 1
ATOM 1614 O O . ALA A 1 207 ? 4.798 -10.008 -20.555 1.00 40.06 207 ALA A O 1
ATOM 1615 N N . VAL A 1 208 ? 3.929 -11.286 -22.181 1.00 40.16 208 VAL A N 1
ATOM 1616 C CA . VAL A 1 208 ? 3.559 -12.473 -21.371 1.00 40.16 208 VAL A CA 1
ATOM 1617 C C . VAL A 1 208 ? 4.703 -13.064 -20.532 1.00 40.16 208 VAL A C 1
ATOM 1619 O O . VAL A 1 208 ? 4.430 -13.726 -19.539 1.00 40.16 208 VAL A O 1
ATOM 1622 N N . ALA A 1 209 ? 5.971 -12.783 -20.842 1.00 34.34 209 ALA A N 1
ATOM 1623 C CA . ALA A 1 209 ? 7.088 -13.215 -19.996 1.00 34.34 209 ALA A CA 1
ATOM 1624 C C . ALA A 1 209 ? 7.180 -12.470 -18.641 1.00 34.34 209 ALA A C 1
ATOM 1626 O O . ALA A 1 209 ? 7.980 -12.862 -17.796 1.00 34.34 209 ALA A O 1
ATOM 1627 N N . LEU A 1 210 ? 6.382 -11.411 -18.431 1.00 38.06 210 LEU A N 1
ATOM 1628 C CA . LEU A 1 210 ? 6.426 -10.538 -17.248 1.00 38.06 210 LEU A CA 1
ATOM 1629 C C . LEU A 1 210 ? 5.043 -10.255 -16.602 1.00 38.06 210 LEU A C 1
ATOM 1631 O O . LEU A 1 210 ? 4.937 -9.299 -15.834 1.00 38.06 210 LEU A O 1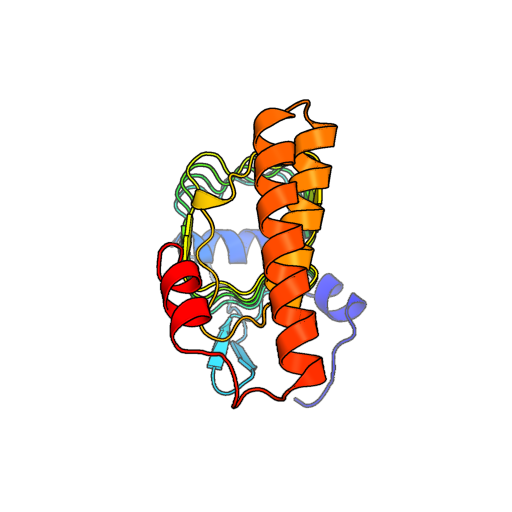
ATOM 1635 N N . TRP A 1 211 ? 3.996 -11.054 -16.873 1.00 40.88 211 TRP A N 1
ATOM 1636 C CA . TRP A 1 211 ? 2.689 -10.973 -16.170 1.00 40.88 211 TRP A CA 1
ATOM 1637 C C . TRP A 1 211 ? 2.482 -12.187 -15.249 1.00 40.88 211 TRP A C 1
ATOM 1639 O O . TRP A 1 211 ? 2.542 -13.323 -15.764 1.00 40.88 211 TRP A O 1
#

Mean predicted aligned error: 6.77 Å

Secondary structure (DSSP, 8-state):
------HHHHHHH--HHHHHHHHHHHTT------PPEEEETTEEEEE-TT-EEEEEE-TT-EEESEE-TT-EEEEEE-TT-EEES-B-TT-EEES-B-TT-EEES-B-TT-EEES-B-TT-EEEEEB-TT-EEES-B--GGGEEE-TT--HHHHHHHHHHHHHHHHHTT-HHHHHHHHHHHHHHHHHHHHHHHH-TT---HHHHHHHHTT-

Sequence (211 aa):
MSGTDSVAQLRGRWTPALTAAALQRLLGHESAIEIPTLELDGRTLLDLRGIRIEQTQLDGAQLRDASLRWATVRDVGFKGAALVGCDLSQTQFTDCYFRSALFERCDIVNARFGNSDFSGARFDACRLDFSAFVSCEIAFDSIRFRGDAPPQVLARVCRNLKLNAMSMGRFTDASDLAYLERTFDRHALHQRAFGAGMLSRVDRLHAVALW

Foldseek 3Di:
DDDPQDLVRLLVVADVVNLVLVLCVQLVHDHPDDFDWDADPNATARELDNHEAEQEECDQGEAERHEPHNYEHECYEHHQHEHANYECANYEYENYEQHLYEAYQYEQALYEYYCYECHNYAHHQYQNHNYAYALYHDAPLRHDHNPPDALQRQLVVLVRVLVRCVNVVVNVRNVVSVVSNVLSVVRNVVCVVPNPPDDDPVNVVVVVVRD

Solvent-accessible surface area (backbone atoms only — not comparable to full-atom values): 10489 Å² total; per-residue (Å²): 135,98,65,88,69,47,72,68,53,34,37,63,68,41,40,74,67,57,33,53,36,50,52,38,40,46,65,71,42,94,45,93,66,81,75,49,73,40,82,53,98,93,38,75,22,40,56,43,40,18,33,61,47,67,75,43,81,42,57,56,24,59,47,62,31,30,28,33,32,50,16,40,38,34,44,31,38,25,37,48,14,38,36,35,51,22,35,36,29,48,20,39,39,32,51,28,35,29,36,46,14,39,34,34,49,23,39,30,35,48,17,37,39,30,55,22,38,32,55,75,25,37,31,43,45,23,43,54,48,74,36,40,54,36,61,42,47,70,62,71,90,37,55,38,62,30,93,81,67,52,40,59,48,53,18,50,39,28,50,33,52,19,53,20,27,48,76,69,69,38,57,68,60,21,51,54,25,51,54,49,20,54,53,24,43,51,50,35,51,49,37,70,76,60,40,88,86,63,73,52,80,67,60,51,60,69,48,57,79,75,112

Radius of gyration: 18.54 Å; Cα contacts (8 Å, |Δi|>4): 469; chains: 1; bounding box: 49×30×56 Å

Nearest PDB structures (foldseek):
  4ycq-assembly1_A-2  TM=9.449E-01  e=3.609E-05  synthetic construct
  2bm6-assembly1_A  TM=9.661E-01  e=1.246E-04  Mycobacterium tuberculosis H37Rv
  4yc5-assembly1_A  TM=7.038E-01  e=5.262E-05  synthetic construct
  2f3l-assembly1_A  TM=6.798E-01  e=5.262E-05  Crocosphaera subtropica ATCC 51142
  6fls-assembly1_A  TM=5.726E-01  e=9.517E-05  Clostridium botulinum

pLDDT: mean 88.0, std 15.64, range [34.34, 98.56]